Protein AF-A0A7V1LSB7-F1 (afdb_monomer)

Sequence (238 aa):
MSDRFYRIPIERLFKWIINEEENGKIFGLYKENLFTPDKNDPFRMKRYGRLLETPIGVAAGPQTQLAHNIIASWLCGARYIELKTVQTLDEIEVTKPCIDMEDEGYNCEWSQELKVRDSFDEYLNAWILIHVLKHKFGWNTEEPGFIFNMSVGYNLEGILKPNVQWFFEKMNDCKDELDEKLERLIPLYPDIKNLNIPYHISDNITLSTMHGCPPDEIEKIGKYLIEERKLHTAIKLN

Mean predicted aligned error: 4.21 Å

Radius of gyration: 18.04 Å; Cα contacts (8 Å, |Δi|>4): 374; chains: 1; bounding box: 41×42×50 Å

Nearest PDB structures (foldseek):
  3c3n-assembly1_B  TM=6.153E-01  e=6.059E-03  Trypanosoma cruzi
  3tro-assembly1_B  TM=6.242E-01  e=7.342E-03  Leishmania major strain Friedlin
  7myd-assembly1_BBB  TM=6.195E-01  e=9.485E-03  Leishmania major
  2djl-assembly1_A  TM=6.053E-01  e=7.828E-03  Trypanosoma cruzi
  3w87-assembly1_A  TM=6.063E-01  e=2.325E-02  Trypanosoma cruzi strain CL Brener

Structure (mmCIF, N/CA/C/O backbone):
data_AF-A0A7V1LSB7-F1
#
_entry.id   AF-A0A7V1LSB7-F1
#
loop_
_atom_site.group_PDB
_atom_site.id
_atom_site.type_symbol
_atom_site.label_atom_id
_atom_site.label_alt_id
_atom_site.label_comp_id
_atom_site.label_asym_id
_atom_site.label_entity_id
_atom_site.label_seq_id
_atom_site.pdbx_PDB_ins_code
_atom_site.Cartn_x
_atom_site.Cartn_y
_atom_site.Cartn_z
_atom_site.occupancy
_atom_site.B_iso_or_equiv
_atom_site.auth_seq_id
_atom_site.auth_comp_id
_atom_site.auth_asym_id
_atom_site.auth_atom_id
_atom_site.pdbx_PDB_model_num
ATOM 1 N N . MET A 1 1 ? -5.419 26.056 -6.010 1.00 50.66 1 MET A N 1
ATOM 2 C CA . MET A 1 1 ? -4.873 24.775 -5.512 1.00 50.66 1 MET A CA 1
ATOM 3 C C . MET A 1 1 ? -3.476 24.633 -6.083 1.00 50.66 1 MET A C 1
ATOM 5 O O . MET A 1 1 ? -3.288 25.041 -7.221 1.00 50.66 1 MET A O 1
ATOM 9 N N . SER A 1 2 ? -2.504 24.166 -5.297 1.00 62.34 2 SER A N 1
ATOM 10 C CA . SER A 1 2 ? -1.177 23.846 -5.836 1.00 62.34 2 SER A CA 1
ATOM 11 C C . SER A 1 2 ? -1.275 22.591 -6.704 1.00 62.34 2 SER A C 1
ATOM 13 O O . SER A 1 2 ? -2.077 21.703 -6.431 1.00 62.34 2 SER A O 1
ATOM 15 N N . ASP A 1 3 ? -0.457 22.549 -7.744 1.00 70.38 3 ASP A N 1
ATOM 16 C CA . ASP A 1 3 ? -0.215 21.424 -8.640 1.00 70.38 3 ASP A CA 1
ATOM 17 C C . ASP A 1 3 ? 0.630 20.307 -8.006 1.00 70.38 3 ASP A C 1
ATOM 19 O O . ASP A 1 3 ? 0.931 19.333 -8.683 1.00 70.38 3 ASP A O 1
ATOM 23 N N . ARG A 1 4 ? 1.033 20.405 -6.736 1.00 75.00 4 ARG A N 1
ATOM 24 C CA . ARG A 1 4 ? 1.906 19.414 -6.094 1.00 75.00 4 ARG A CA 1
ATOM 25 C C . ARG A 1 4 ? 1.187 18.647 -5.002 1.00 75.00 4 ARG A C 1
ATOM 27 O O . ARG A 1 4 ? 0.418 19.213 -4.225 1.00 75.00 4 ARG A O 1
ATOM 34 N N . PHE A 1 5 ? 1.506 17.360 -4.898 1.00 78.38 5 PHE A N 1
ATOM 35 C CA . PHE A 1 5 ? 1.152 16.591 -3.717 1.00 78.38 5 PHE A CA 1
ATOM 36 C C . PHE A 1 5 ? 2.031 16.978 -2.537 1.00 78.38 5 PHE A C 1
ATOM 38 O O . PHE A 1 5 ? 3.249 17.116 -2.649 1.00 78.38 5 PHE A O 1
ATOM 45 N N . TYR A 1 6 ? 1.388 17.103 -1.382 1.00 85.19 6 TYR A N 1
ATOM 46 C CA . TYR A 1 6 ? 2.055 17.333 -0.115 1.00 85.19 6 TYR A CA 1
ATOM 47 C C . TYR A 1 6 ? 1.761 16.162 0.805 1.00 85.19 6 TYR A C 1
ATOM 49 O O . TYR A 1 6 ? 0.604 15.865 1.105 1.00 85.19 6 TYR A O 1
ATOM 57 N N . ARG A 1 7 ? 2.831 15.511 1.254 1.00 92.62 7 ARG A N 1
ATOM 58 C CA . ARG A 1 7 ? 2.758 14.467 2.272 1.00 92.62 7 ARG A CA 1
ATOM 59 C C . ARG A 1 7 ? 2.300 15.048 3.600 1.00 92.62 7 ARG A C 1
ATOM 61 O O . ARG A 1 7 ? 2.600 16.199 3.932 1.00 92.62 7 ARG A O 1
ATOM 68 N N . ILE A 1 8 ? 1.604 14.227 4.375 1.00 94.00 8 ILE A N 1
ATOM 69 C CA . ILE A 1 8 ? 1.146 14.586 5.714 1.00 94.00 8 ILE A CA 1
ATOM 70 C C . ILE A 1 8 ? 1.997 13.797 6.711 1.00 94.00 8 ILE A C 1
ATOM 72 O O . ILE A 1 8 ? 1.961 12.570 6.676 1.00 94.00 8 ILE A O 1
ATOM 76 N N . PRO A 1 9 ? 2.733 14.459 7.625 1.00 97.00 9 PRO A N 1
ATOM 77 C CA . PRO A 1 9 ? 3.449 13.756 8.684 1.00 97.00 9 PRO A CA 1
ATOM 78 C C . PRO A 1 9 ? 2.512 12.828 9.464 1.00 97.00 9 PRO A C 1
ATOM 80 O O . PRO A 1 9 ? 1.381 13.216 9.776 1.00 97.00 9 PRO A O 1
ATOM 83 N N . ILE A 1 10 ? 2.985 11.628 9.802 1.00 98.50 10 ILE A N 1
ATOM 84 C CA . ILE A 1 10 ? 2.158 10.571 10.398 1.00 98.50 10 ILE A CA 1
ATOM 85 C C . ILE A 1 10 ? 1.430 11.022 11.671 1.00 98.50 10 ILE A C 1
ATOM 87 O O . ILE A 1 10 ? 0.271 10.679 11.869 1.00 98.50 10 ILE A O 1
ATOM 91 N N . GLU A 1 11 ? 2.044 11.871 12.496 1.00 98.50 11 GLU A N 1
ATOM 92 C CA . GLU A 1 11 ? 1.440 12.407 13.720 1.00 98.50 11 GLU A CA 1
ATOM 93 C C . GLU A 1 11 ? 0.269 13.336 13.417 1.00 98.50 11 GLU A C 1
ATOM 95 O O . GLU A 1 11 ? -0.731 13.350 14.137 1.00 98.50 11 GLU A O 1
ATOM 100 N N . ARG A 1 12 ? 0.387 14.136 12.351 1.00 98.25 12 ARG A N 1
ATOM 101 C CA . ARG A 1 12 ? -0.693 15.016 11.902 1.00 98.25 12 ARG A CA 1
ATOM 102 C C . ARG A 1 12 ? -1.827 14.195 11.300 1.00 98.25 12 ARG A C 1
ATOM 104 O O . ARG A 1 12 ? -2.983 14.501 11.576 1.00 98.25 12 ARG A O 1
ATOM 111 N N . LEU A 1 13 ? -1.498 13.161 10.526 1.00 98.38 13 LEU A N 1
ATOM 112 C CA . LEU A 1 13 ? -2.484 12.246 9.960 1.00 98.38 13 LEU A CA 1
ATOM 113 C C . LEU A 1 13 ? -3.234 11.484 11.063 1.00 98.38 13 LEU A C 1
ATOM 115 O O . LEU A 1 13 ? -4.460 11.472 11.062 1.00 98.38 13 LEU A O 1
ATOM 119 N N . PHE A 1 14 ? -2.520 10.948 12.055 1.00 98.50 14 PHE A N 1
ATOM 120 C CA . PHE A 1 14 ? -3.110 10.300 13.226 1.00 98.50 14 PHE A CA 1
ATOM 121 C C . PHE A 1 14 ? -4.043 11.245 13.993 1.00 98.50 14 PHE A C 1
ATOM 123 O O . PHE A 1 14 ? -5.200 10.908 14.229 1.00 98.50 14 PHE A O 1
ATOM 130 N N . LYS A 1 15 ? -3.578 12.457 14.334 1.00 98.19 15 LYS A N 1
ATOM 131 C CA . LYS A 1 15 ? -4.407 13.456 15.033 1.00 98.19 15 LYS A CA 1
ATOM 132 C C . LYS A 1 15 ? -5.663 13.812 14.245 1.00 98.19 15 LYS A C 1
ATOM 134 O O . LYS A 1 15 ? -6.722 13.962 14.839 1.00 98.19 15 LYS A O 1
ATOM 139 N N . TRP A 1 16 ? -5.555 13.939 12.923 1.00 97.88 16 TRP A N 1
ATOM 140 C CA . TRP A 1 16 ? -6.715 14.193 12.074 1.00 97.88 16 TRP A CA 1
ATOM 141 C C . TRP A 1 16 ? -7.734 13.051 12.166 1.00 97.88 16 TRP A C 1
ATOM 143 O O . TRP A 1 16 ? -8.904 13.315 12.431 1.00 97.88 16 TRP A O 1
ATOM 153 N N . ILE A 1 17 ? -7.279 11.801 12.035 1.00 98.00 17 ILE A N 1
ATOM 154 C CA . ILE A 1 17 ? -8.135 10.615 12.144 1.00 98.00 17 ILE A CA 1
ATOM 155 C C . ILE A 1 17 ? -8.854 10.577 13.496 1.00 98.00 17 ILE A C 1
ATOM 157 O O . ILE A 1 17 ? -10.072 10.437 13.527 1.00 98.00 17 ILE A O 1
ATOM 161 N N . ILE A 1 18 ? -8.125 10.717 14.607 1.00 96.38 18 ILE A N 1
ATOM 162 C CA . ILE A 1 18 ? -8.713 10.602 15.950 1.00 96.38 18 ILE A CA 1
ATOM 163 C C . ILE A 1 18 ? -9.698 11.735 16.234 1.00 96.38 18 ILE A C 1
ATOM 165 O O . ILE A 1 18 ? -10.804 11.465 16.693 1.00 96.38 18 ILE A O 1
ATOM 169 N N . ASN A 1 19 ? -9.340 12.978 15.902 1.00 96.50 19 ASN A N 1
ATOM 170 C CA . ASN A 1 19 ? -10.222 14.124 16.123 1.00 96.50 19 ASN A CA 1
ATOM 171 C C . ASN A 1 19 ? -11.532 14.003 15.331 1.00 96.50 19 ASN A C 1
ATOM 173 O O . ASN A 1 19 ? -12.586 14.433 15.796 1.00 96.50 19 ASN A O 1
ATOM 177 N N . GLU A 1 20 ? -11.488 13.461 14.112 1.00 97.12 20 GLU A N 1
ATOM 178 C CA . GLU A 1 20 ? -12.717 13.212 13.361 1.00 97.12 20 GLU A CA 1
ATOM 179 C C . GLU A 1 20 ? -13.502 12.022 13.920 1.00 97.12 20 GLU A C 1
ATOM 181 O O . GLU A 1 20 ? -14.731 12.106 13.997 1.00 97.12 20 GLU A O 1
ATOM 186 N N . GLU A 1 21 ? -12.825 10.951 14.351 1.00 95.38 21 GLU A N 1
ATOM 187 C CA . GLU A 1 21 ? -13.478 9.736 14.856 1.00 95.38 21 GLU A CA 1
ATOM 188 C C . GLU A 1 21 ? -14.303 10.018 16.113 1.00 95.38 21 GLU A C 1
ATOM 190 O O . GLU A 1 21 ? -15.413 9.500 16.236 1.00 95.38 21 GLU A O 1
ATOM 195 N N . GLU A 1 22 ? -13.824 10.914 16.983 1.00 93.25 22 GLU A N 1
ATOM 196 C CA . GLU A 1 22 ? -14.571 11.434 18.141 1.00 93.25 22 GLU A CA 1
ATOM 197 C C . GLU A 1 22 ? -15.906 12.088 17.746 1.00 93.25 22 GLU A C 1
ATOM 199 O O . GLU A 1 22 ? -16.858 12.089 18.524 1.00 93.25 22 GLU A O 1
ATOM 204 N N . ASN A 1 23 ? -15.997 12.600 16.518 1.00 94.75 23 ASN A N 1
ATOM 205 C CA . ASN A 1 23 ? -17.196 13.200 15.937 1.00 94.75 23 ASN A CA 1
ATOM 206 C C . ASN A 1 23 ? -17.962 12.233 15.012 1.00 94.75 23 ASN A C 1
ATOM 208 O O . ASN A 1 23 ? -18.827 12.667 14.250 1.00 94.75 23 ASN A O 1
ATOM 212 N N . GLY A 1 24 ? -17.649 10.934 15.050 1.00 95.56 24 GLY A N 1
ATOM 213 C CA . GLY A 1 24 ? -18.358 9.898 14.297 1.00 95.56 24 GLY A CA 1
ATOM 214 C C . GLY A 1 24 ? -18.018 9.831 12.807 1.00 95.56 24 GLY A C 1
ATOM 215 O O . GLY A 1 24 ? -18.813 9.299 12.034 1.00 95.56 24 GLY A O 1
ATOM 216 N N . LYS A 1 25 ? -16.864 10.356 12.377 1.00 97.06 25 LYS A N 1
ATOM 217 C CA . LYS A 1 25 ? -16.424 10.288 10.973 1.00 97.06 25 LYS A CA 1
ATOM 218 C C . LYS A 1 25 ? -14.910 10.127 10.844 1.00 97.06 25 LYS A C 1
ATOM 220 O O . LYS A 1 25 ? -14.194 10.388 11.791 1.00 97.06 25 LYS A O 1
ATOM 225 N N . ILE A 1 26 ? -14.393 9.719 9.691 1.00 97.62 26 ILE A N 1
ATOM 226 C CA . ILE A 1 26 ? -12.950 9.752 9.389 1.00 97.62 26 ILE A CA 1
ATOM 227 C C . ILE A 1 26 ? -12.771 10.157 7.930 1.00 97.62 26 ILE A C 1
ATOM 229 O O . ILE A 1 26 ? -13.339 9.529 7.043 1.00 97.62 26 ILE A O 1
ATOM 233 N N . PHE A 1 27 ? -11.995 11.209 7.670 1.00 96.75 27 PHE A N 1
ATOM 234 C CA . PHE A 1 27 ? -11.847 11.823 6.344 1.00 96.75 27 PHE A CA 1
ATOM 235 C C . PHE A 1 27 ? -13.194 12.204 5.708 1.00 96.75 27 PHE A C 1
ATOM 237 O O . PHE A 1 27 ? -13.382 12.104 4.499 1.00 96.75 27 PHE A O 1
ATOM 244 N N . GLY A 1 28 ? -14.160 12.609 6.537 1.00 95.19 28 GLY A N 1
ATOM 245 C CA . GLY A 1 28 ? -15.535 12.878 6.104 1.00 95.19 28 GLY A CA 1
ATOM 246 C C . GLY A 1 28 ? -16.414 11.640 5.864 1.00 95.19 28 GLY A C 1
ATOM 247 O O . GLY A 1 28 ? -17.598 11.807 5.583 1.00 95.19 28 GLY A O 1
ATOM 248 N N . LEU A 1 29 ? -15.889 10.420 6.012 1.00 96.88 29 LEU A N 1
ATOM 249 C CA . LEU A 1 29 ? -16.670 9.182 5.952 1.00 96.88 29 LEU A CA 1
ATOM 250 C C . LEU A 1 29 ? -17.362 8.943 7.293 1.00 96.88 29 LEU A C 1
ATOM 252 O O . LEU A 1 29 ? -16.692 8.767 8.308 1.00 96.88 29 LEU A O 1
ATOM 256 N N . TYR A 1 30 ? -18.691 8.933 7.303 1.00 97.00 30 TYR A N 1
ATOM 257 C CA . TYR A 1 30 ? -19.476 8.664 8.508 1.00 97.00 30 TYR A CA 1
ATOM 258 C C . TYR A 1 30 ? -19.309 7.221 8.994 1.00 97.00 30 TYR A C 1
ATOM 260 O O . TYR A 1 30 ? -19.246 6.296 8.182 1.00 97.00 30 TYR A O 1
ATOM 268 N N . LYS A 1 31 ? -19.260 7.029 10.317 1.00 94.62 31 LYS A N 1
ATOM 269 C CA . LYS A 1 31 ? -18.974 5.740 10.969 1.00 94.62 31 LYS A CA 1
ATOM 270 C C . LYS A 1 31 ? -19.942 4.630 10.549 1.00 94.62 31 LYS A C 1
ATOM 272 O O . LYS A 1 31 ? -19.521 3.494 10.366 1.00 94.62 31 LYS A O 1
ATOM 277 N N . GLU A 1 32 ? -21.210 4.967 10.345 1.00 94.56 32 GLU A N 1
ATOM 278 C CA . GLU A 1 32 ? -22.270 4.073 9.867 1.00 94.56 32 GLU A CA 1
ATOM 279 C C . GLU A 1 32 ? -22.058 3.546 8.439 1.00 94.56 32 GLU A C 1
ATOM 281 O O . GLU A 1 32 ? -22.631 2.520 8.084 1.00 94.56 32 GLU A O 1
ATOM 286 N N . ASN A 1 33 ? -21.224 4.214 7.636 1.00 95.06 33 ASN A N 1
ATOM 287 C CA . ASN A 1 33 ? -20.893 3.808 6.268 1.00 95.06 33 ASN A CA 1
ATOM 288 C C . ASN A 1 33 ? -19.563 3.045 6.184 1.00 95.06 33 ASN A C 1
ATOM 290 O O . ASN A 1 33 ? -19.159 2.636 5.095 1.00 95.06 33 ASN A O 1
ATOM 294 N N . LEU A 1 34 ? -18.857 2.881 7.306 1.00 96.12 34 LEU A N 1
ATOM 295 C CA . LEU A 1 34 ? -17.595 2.154 7.334 1.00 96.12 34 LEU A CA 1
ATOM 296 C C . LEU A 1 34 ? -17.852 0.651 7.282 1.00 96.12 34 LEU A C 1
ATOM 298 O O . LEU A 1 34 ? -18.741 0.120 7.950 1.00 96.12 34 LEU A O 1
ATOM 302 N N . PHE A 1 35 ? -17.019 -0.052 6.526 1.00 96.38 35 PHE A N 1
ATOM 303 C CA . PHE A 1 35 ? -17.061 -1.502 6.487 1.00 96.38 35 PHE A CA 1
ATOM 304 C C . PHE A 1 35 ? -16.526 -2.079 7.802 1.00 96.38 35 PHE A C 1
ATOM 306 O O . PHE A 1 35 ? -15.384 -1.816 8.183 1.00 96.38 35 PHE A O 1
ATOM 313 N N . THR A 1 36 ? -17.335 -2.906 8.465 1.00 95.44 36 THR A N 1
ATOM 314 C CA . THR A 1 36 ? -16.943 -3.655 9.666 1.00 95.44 36 THR A CA 1
ATOM 315 C C . THR A 1 36 ? -16.787 -5.133 9.301 1.00 95.44 36 THR A C 1
ATOM 317 O O . THR A 1 36 ? -17.780 -5.741 8.906 1.00 95.44 36 THR A O 1
ATOM 320 N N . PRO A 1 37 ? -15.583 -5.722 9.414 1.00 94.06 37 PRO A N 1
ATOM 321 C CA . PRO A 1 37 ? -15.366 -7.125 9.067 1.00 94.06 37 PRO A CA 1
ATOM 322 C C . PRO A 1 37 ? -16.003 -8.077 10.091 1.00 94.06 37 PRO A C 1
ATOM 324 O O . PRO A 1 37 ? -15.832 -7.890 11.297 1.00 94.06 37 PRO A O 1
ATOM 327 N N . ASP A 1 38 ? -16.646 -9.152 9.623 1.00 93.31 38 ASP A N 1
ATOM 328 C CA . ASP A 1 38 ? -17.098 -10.273 10.456 1.00 93.31 38 ASP A CA 1
ATOM 329 C C . ASP A 1 38 ? -16.327 -11.553 10.100 1.00 93.31 38 ASP A C 1
ATOM 331 O O . ASP A 1 38 ? -16.099 -11.894 8.940 1.00 93.31 38 ASP A O 1
ATOM 335 N N . LYS A 1 39 ? -15.933 -12.333 11.110 1.00 92.56 39 LYS A N 1
ATOM 336 C CA . LYS A 1 39 ? -15.262 -13.627 10.902 1.00 92.56 39 LYS A CA 1
ATOM 337 C C . LYS A 1 39 ? -16.138 -14.658 10.173 1.00 92.56 39 LYS A C 1
ATOM 339 O O . LYS A 1 39 ? -15.604 -15.626 9.636 1.00 92.56 39 LYS A O 1
ATOM 344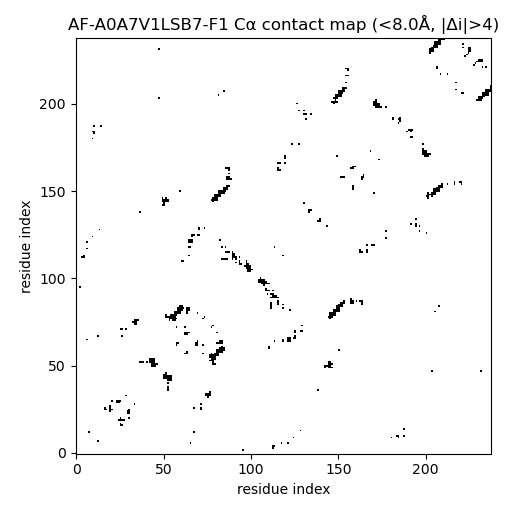 N N . ASN A 1 40 ? -17.451 -14.475 10.161 1.00 94.19 40 ASN A N 1
ATOM 345 C CA . ASN A 1 40 ? -18.410 -15.348 9.496 1.00 94.19 40 ASN A CA 1
ATOM 346 C C . ASN A 1 40 ? -18.827 -14.827 8.114 1.00 94.19 40 ASN A C 1
ATOM 348 O O . ASN A 1 40 ? -19.676 -15.454 7.481 1.00 94.19 40 ASN A O 1
ATOM 352 N N . ASP A 1 41 ? -18.248 -13.716 7.638 1.00 95.38 41 ASP A N 1
ATOM 353 C CA . ASP A 1 41 ? -18.545 -13.193 6.307 1.00 95.38 41 ASP A CA 1
ATOM 354 C C . ASP A 1 41 ? -18.275 -14.267 5.232 1.00 95.38 41 ASP A C 1
ATOM 356 O O . ASP A 1 41 ? -17.156 -14.789 5.139 1.00 95.38 41 ASP A O 1
ATOM 360 N N . PRO A 1 42 ? -19.269 -14.611 4.388 1.00 96.75 42 PRO A N 1
ATOM 361 C CA . PRO A 1 42 ? -19.161 -15.733 3.451 1.00 96.75 42 PRO A CA 1
ATOM 362 C C . PRO A 1 42 ? -18.243 -15.436 2.259 1.00 96.75 42 PRO A C 1
ATOM 364 O O . PRO A 1 42 ? -17.872 -16.345 1.523 1.00 96.75 42 PRO A O 1
ATOM 367 N N . PHE A 1 43 ? -17.897 -14.164 2.048 1.00 96.12 43 PHE A N 1
ATOM 368 C CA . PHE A 1 43 ? -17.075 -13.689 0.934 1.00 96.12 43 PHE A CA 1
ATOM 369 C C . PHE A 1 43 ? -15.585 -13.555 1.282 1.00 96.12 43 PHE A C 1
ATOM 371 O O . PHE A 1 43 ? -14.794 -13.166 0.421 1.00 96.12 43 PHE A O 1
ATOM 378 N N . ARG A 1 44 ? -15.183 -13.852 2.526 1.00 96.62 44 ARG A N 1
ATOM 379 C CA . ARG A 1 44 ? -13.766 -13.880 2.921 1.00 96.62 44 ARG A CA 1
ATOM 380 C C . ARG A 1 44 ? -13.010 -14.865 2.036 1.00 96.62 44 ARG A C 1
ATOM 382 O O . ARG A 1 44 ? -13.521 -15.931 1.697 1.00 96.62 44 ARG A O 1
ATOM 389 N N . MET A 1 45 ? -11.767 -14.545 1.694 1.00 96.69 45 MET A N 1
ATOM 390 C CA . MET A 1 45 ? -10.958 -15.404 0.828 1.00 96.69 45 MET A CA 1
ATOM 391 C C . MET A 1 45 ? -9.494 -15.429 1.251 1.00 96.69 45 MET A C 1
ATOM 393 O O . MET A 1 45 ? -9.053 -14.610 2.053 1.00 96.69 45 MET A O 1
ATOM 397 N N . LYS A 1 46 ? -8.725 -16.368 0.696 1.00 95.94 46 LYS A N 1
ATOM 398 C CA . LYS A 1 46 ? -7.265 -16.370 0.816 1.00 95.94 46 LYS A CA 1
ATOM 399 C C . LYS A 1 46 ? -6.622 -16.044 -0.522 1.00 95.94 46 LYS A C 1
ATOM 401 O O . LYS A 1 46 ? -7.026 -16.578 -1.554 1.00 95.94 46 LYS A O 1
ATOM 406 N N . ARG A 1 47 ? -5.593 -15.202 -0.495 1.00 95.44 47 ARG A N 1
ATOM 407 C CA . ARG A 1 47 ? -4.742 -14.888 -1.646 1.00 95.44 47 ARG A CA 1
ATOM 408 C C . ARG A 1 47 ? -3.296 -14.789 -1.179 1.00 95.44 47 ARG A C 1
ATOM 410 O O . ARG A 1 47 ? -3.034 -14.203 -0.139 1.00 95.44 47 ARG A O 1
ATOM 417 N N . TYR A 1 48 ? -2.374 -15.407 -1.920 1.00 94.81 48 TYR A N 1
ATOM 418 C CA . TYR A 1 48 ? -0.949 -15.472 -1.546 1.00 94.81 48 TYR A CA 1
ATOM 419 C C . TYR A 1 48 ? -0.725 -16.027 -0.125 1.00 94.81 48 TYR A C 1
ATOM 421 O O . TYR A 1 48 ? 0.105 -15.545 0.632 1.00 94.81 48 TYR A O 1
ATOM 429 N N . GLY A 1 49 ? -1.545 -17.003 0.283 1.00 93.56 49 GLY A N 1
ATOM 430 C CA . GLY A 1 49 ? -1.501 -17.581 1.630 1.00 93.56 49 GLY A CA 1
ATOM 431 C C . GLY A 1 49 ? -2.081 -16.705 2.748 1.00 93.56 49 GLY A C 1
ATOM 432 O O . GLY A 1 49 ? -2.233 -17.210 3.857 1.00 93.56 49 GLY A O 1
ATOM 433 N N . ARG A 1 50 ? -2.472 -15.455 2.464 1.00 93.75 50 ARG A N 1
ATOM 434 C CA . ARG A 1 50 ? -3.012 -14.498 3.440 1.00 93.75 50 ARG A CA 1
ATOM 435 C C . ARG A 1 50 ? -4.525 -14.359 3.333 1.00 93.75 50 ARG A C 1
ATOM 437 O O . ARG A 1 50 ? -5.094 -14.408 2.240 1.00 93.75 50 ARG A O 1
ATOM 444 N N . LEU A 1 51 ? -5.178 -14.167 4.470 1.00 95.75 51 LEU A N 1
ATOM 445 C CA . LEU A 1 51 ? -6.592 -13.841 4.574 1.00 95.75 51 LEU A CA 1
ATOM 446 C C . LEU A 1 51 ? -6.885 -12.431 4.035 1.00 95.75 51 LEU A C 1
ATOM 448 O O . LEU A 1 51 ? -6.247 -11.452 4.418 1.00 95.75 51 LEU A O 1
ATOM 452 N N . LEU A 1 52 ? -7.945 -12.335 3.238 1.00 97.12 52 LEU A N 1
ATOM 453 C CA . LEU A 1 52 ? -8.641 -11.104 2.899 1.00 97.12 52 LEU A CA 1
ATOM 454 C C . LEU A 1 52 ? -10.040 -11.135 3.524 1.00 97.12 52 LEU A C 1
ATOM 456 O O . LEU A 1 52 ? -10.813 -12.067 3.290 1.00 97.12 52 LEU A O 1
ATOM 460 N N . GLU A 1 53 ? -10.371 -10.113 4.314 1.00 97.25 53 GLU A N 1
ATOM 461 C CA . GLU A 1 53 ? -11.703 -9.965 4.921 1.00 97.25 53 GLU A CA 1
ATOM 462 C C . GLU A 1 53 ? -12.792 -9.715 3.865 1.00 97.25 53 GLU A C 1
ATOM 464 O O . GLU A 1 53 ? -13.937 -10.085 4.081 1.00 97.25 53 GLU A O 1
ATOM 469 N N . THR A 1 54 ? -12.436 -9.162 2.702 1.00 96.81 54 THR A N 1
ATOM 470 C CA . THR A 1 54 ? -13.318 -8.967 1.542 1.00 96.81 54 THR A CA 1
ATOM 471 C C . THR A 1 54 ? -12.575 -9.353 0.257 1.00 96.81 54 THR A C 1
ATOM 473 O O . THR A 1 54 ? -11.346 -9.260 0.213 1.00 96.81 54 THR A O 1
ATOM 476 N N . PRO A 1 55 ? -13.271 -9.742 -0.824 1.00 95.94 55 PRO A N 1
ATOM 477 C CA . PRO A 1 55 ? -12.636 -10.007 -2.115 1.00 95.94 55 PRO A CA 1
ATOM 478 C C . PRO A 1 55 ? -12.402 -8.721 -2.930 1.00 95.94 55 PRO A C 1
ATOM 480 O O . PRO A 1 55 ? -12.037 -8.792 -4.103 1.00 95.94 55 PRO A O 1
ATOM 483 N N . ILE A 1 56 ? -12.661 -7.548 -2.343 1.00 96.44 56 ILE A N 1
ATOM 484 C CA . ILE A 1 56 ? -12.678 -6.257 -3.033 1.00 96.44 56 ILE A CA 1
ATOM 485 C C . ILE A 1 56 ? -11.362 -5.524 -2.786 1.00 96.44 56 ILE A C 1
ATOM 487 O O . ILE A 1 56 ? -10.732 -5.626 -1.729 1.00 96.44 56 ILE A O 1
ATOM 491 N N . GLY A 1 57 ? -10.942 -4.761 -3.787 1.00 97.19 57 GLY A N 1
ATOM 492 C CA . GLY A 1 57 ? -9.694 -4.031 -3.766 1.00 97.19 57 GLY A CA 1
ATOM 493 C C . GLY A 1 57 ? -9.740 -2.736 -4.551 1.00 97.19 57 GLY A C 1
ATOM 494 O O . GLY A 1 57 ? -10.691 -2.466 -5.281 1.00 97.19 57 GLY A O 1
ATOM 495 N N . VAL A 1 58 ? -8.674 -1.958 -4.405 1.00 97.75 58 VAL A N 1
ATOM 496 C CA . VAL A 1 58 ? -8.407 -0.769 -5.216 1.00 97.75 58 VAL A CA 1
ATOM 497 C C . VAL A 1 58 ? -7.174 -1.032 -6.072 1.00 97.75 58 VAL A C 1
ATOM 499 O O . VAL A 1 58 ? -6.165 -1.531 -5.574 1.00 97.75 58 VAL A O 1
ATOM 502 N N . ALA A 1 59 ? -7.279 -0.730 -7.365 1.00 95.00 59 ALA A N 1
ATOM 503 C CA . ALA A 1 59 ? -6.174 -0.849 -8.312 1.00 95.00 59 ALA A CA 1
ATOM 504 C C . ALA A 1 59 ? -5.134 0.264 -8.099 1.00 95.00 59 ALA A C 1
ATOM 506 O O . ALA A 1 59 ? -5.454 1.303 -7.509 1.00 95.00 59 ALA A O 1
ATOM 507 N N . ALA A 1 60 ? -3.926 0.083 -8.642 1.00 93.56 60 ALA A N 1
ATOM 508 C CA . ALA A 1 60 ? -2.908 1.131 -8.668 1.00 93.56 60 ALA A CA 1
ATOM 509 C C . ALA A 1 60 ? -3.436 2.386 -9.381 1.00 93.56 60 ALA A C 1
ATOM 511 O O . ALA A 1 60 ? -3.776 2.353 -10.564 1.00 93.56 60 ALA A O 1
ATOM 512 N N . GLY A 1 61 ? -3.483 3.512 -8.669 1.00 90.19 61 GLY A N 1
ATOM 513 C CA . GLY A 1 61 ? -4.026 4.767 -9.185 1.00 90.19 61 GLY A CA 1
ATOM 514 C C . GLY A 1 61 ? -3.872 5.922 -8.193 1.00 90.19 61 GLY A C 1
ATOM 515 O O . GLY A 1 61 ? -3.248 5.747 -7.145 1.00 90.19 61 GLY A O 1
ATOM 516 N N . PRO A 1 62 ? -4.414 7.115 -8.494 1.00 87.81 62 PRO A N 1
ATOM 517 C CA . PRO A 1 62 ? -4.350 8.270 -7.589 1.00 87.81 62 PRO A CA 1
ATOM 518 C C . PRO A 1 62 ? -4.849 7.967 -6.162 1.00 87.81 62 PRO A C 1
ATOM 520 O O . PRO A 1 62 ? -4.298 8.457 -5.174 1.00 87.81 62 PRO A O 1
ATOM 523 N N . GLN A 1 63 ? -5.849 7.093 -6.038 1.00 91.94 63 GLN A N 1
ATOM 524 C CA . GLN A 1 63 ? -6.423 6.642 -4.770 1.00 91.94 63 GLN A CA 1
ATOM 525 C C . GLN A 1 63 ? -5.485 5.768 -3.916 1.00 91.94 63 GLN A C 1
ATOM 527 O O . GLN A 1 63 ? -5.718 5.630 -2.719 1.00 91.94 63 GLN A O 1
ATOM 532 N N . THR A 1 64 ? -4.413 5.205 -4.483 1.00 95.69 64 THR A N 1
ATOM 533 C CA . THR A 1 64 ? -3.434 4.381 -3.748 1.00 95.69 64 THR A CA 1
ATOM 534 C C . THR A 1 64 ? -2.053 5.021 -3.653 1.00 95.69 64 THR A C 1
ATOM 536 O O . THR A 1 64 ? -1.053 4.333 -3.450 1.00 95.69 64 THR A O 1
ATOM 539 N N . GLN A 1 65 ? -1.985 6.349 -3.795 1.00 93.38 65 GLN A N 1
ATOM 540 C CA . GLN A 1 65 ? -0.732 7.100 -3.718 1.00 93.38 65 GLN A CA 1
ATOM 541 C C . GLN A 1 65 ? -0.479 7.739 -2.345 1.00 93.38 65 GLN A C 1
ATOM 543 O O . GLN A 1 65 ? 0.656 7.737 -1.881 1.00 93.38 65 GLN A O 1
ATOM 548 N N . LEU A 1 66 ? -1.518 8.280 -1.700 1.00 96.19 66 LEU A N 1
ATOM 549 C CA . LEU A 1 66 ? -1.416 8.952 -0.399 1.00 96.19 66 LEU A CA 1
ATOM 550 C C . LEU A 1 66 ? -2.028 8.102 0.711 1.00 96.19 66 LEU A C 1
ATOM 552 O O . LEU A 1 66 ? -3.050 7.440 0.514 1.00 96.19 66 LEU A O 1
ATOM 556 N N . ALA A 1 67 ? -1.449 8.188 1.904 1.00 98.12 67 ALA A N 1
ATOM 557 C CA . ALA A 1 67 ? -1.800 7.359 3.045 1.00 98.12 67 ALA A CA 1
ATOM 558 C C . ALA A 1 67 ? -3.278 7.491 3.434 1.00 98.12 67 ALA A C 1
ATOM 560 O O . ALA A 1 67 ? -3.952 6.491 3.656 1.00 98.12 67 ALA A O 1
ATOM 561 N N . HIS A 1 68 ? -3.811 8.716 3.462 1.00 97.50 68 HIS A N 1
ATOM 562 C CA . HIS A 1 68 ? -5.216 8.963 3.799 1.00 97.50 68 HIS A CA 1
ATOM 563 C C . HIS A 1 68 ? -6.186 8.340 2.786 1.00 97.50 68 HIS A C 1
ATOM 565 O O . HIS A 1 68 ? -7.217 7.818 3.196 1.00 97.50 68 HIS A O 1
ATOM 571 N N . ASN A 1 69 ? -5.843 8.312 1.492 1.00 97.44 69 ASN A N 1
ATOM 572 C CA . ASN A 1 69 ? -6.675 7.674 0.466 1.00 97.44 69 ASN A CA 1
ATOM 573 C C . ASN A 1 69 ? -6.635 6.142 0.576 1.00 97.44 69 ASN A C 1
ATOM 575 O O . ASN A 1 69 ? -7.667 5.483 0.435 1.00 97.44 69 ASN A O 1
ATOM 579 N N . ILE A 1 70 ? -5.468 5.573 0.899 1.00 98.69 70 ILE A N 1
ATOM 580 C CA . ILE A 1 70 ? -5.313 4.135 1.167 1.00 98.69 70 ILE A CA 1
ATOM 581 C C . ILE A 1 70 ? -6.138 3.735 2.399 1.00 98.69 70 ILE A C 1
ATOM 583 O O . ILE A 1 70 ? -6.908 2.776 2.344 1.00 98.69 70 ILE A O 1
ATOM 587 N N . ILE A 1 71 ? -6.027 4.496 3.493 1.00 98.69 71 ILE A N 1
ATOM 588 C CA . ILE A 1 71 ? -6.794 4.266 4.725 1.00 98.69 71 ILE A CA 1
ATOM 589 C C . ILE A 1 71 ? -8.296 4.420 4.454 1.00 98.69 71 ILE A C 1
ATOM 591 O O . ILE A 1 71 ? -9.066 3.563 4.873 1.00 98.69 71 ILE A O 1
ATOM 595 N N . ALA A 1 72 ? -8.724 5.454 3.722 1.00 98.38 72 ALA A N 1
ATOM 596 C CA . ALA A 1 72 ? -10.124 5.641 3.336 1.00 98.38 72 ALA A CA 1
ATOM 597 C C . ALA A 1 72 ? -10.655 4.458 2.509 1.00 98.38 72 ALA A C 1
ATOM 599 O O . ALA A 1 72 ? -11.736 3.945 2.784 1.00 98.38 72 ALA A O 1
ATOM 600 N N . SER A 1 73 ? -9.867 3.963 1.550 1.00 98.38 73 SER A N 1
ATOM 601 C CA . SER A 1 73 ? -10.222 2.781 0.756 1.00 98.38 73 SER A CA 1
ATOM 602 C C . SER A 1 73 ? -10.403 1.544 1.642 1.00 98.38 73 SER A C 1
ATOM 604 O O . SER A 1 73 ? -11.372 0.799 1.486 1.00 98.38 73 SER A O 1
ATOM 606 N N . TRP A 1 74 ? -9.504 1.340 2.610 1.00 98.50 74 TRP A N 1
ATOM 607 C CA . TRP A 1 74 ? -9.604 0.255 3.586 1.00 98.50 74 TRP A CA 1
ATOM 608 C C . TRP A 1 74 ? -10.832 0.396 4.501 1.00 98.50 74 TRP A C 1
ATOM 610 O O . TRP A 1 74 ? -11.556 -0.579 4.717 1.00 98.50 74 TRP A O 1
ATOM 620 N N . LEU A 1 75 ? -11.114 1.605 4.989 1.00 98.12 75 LEU A N 1
ATOM 621 C CA . LEU A 1 75 ? -12.301 1.920 5.791 1.00 98.12 75 LEU A CA 1
ATOM 622 C C . LEU A 1 75 ? -13.608 1.635 5.029 1.00 98.12 75 LEU A C 1
ATOM 624 O O . LEU A 1 75 ? -14.585 1.199 5.631 1.00 98.12 75 LEU A O 1
ATOM 628 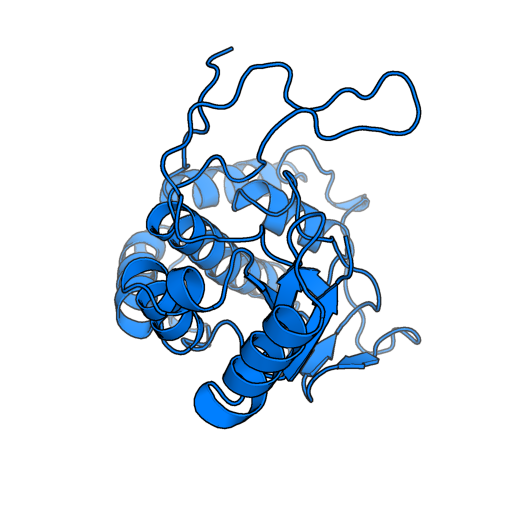N N . CYS A 1 76 ? -13.605 1.797 3.703 1.00 97.62 76 CYS A N 1
ATOM 629 C CA . CYS A 1 76 ? -14.720 1.461 2.811 1.00 97.62 76 CYS A CA 1
ATOM 630 C C . CYS A 1 76 ? -14.737 -0.011 2.347 1.00 97.62 76 CYS A C 1
ATOM 632 O O . CYS A 1 76 ? -15.501 -0.368 1.454 1.00 97.62 76 CYS A O 1
ATOM 634 N N . GLY A 1 77 ? -13.906 -0.879 2.934 1.00 97.00 77 GLY A N 1
ATOM 635 C CA . GLY A 1 77 ? -13.956 -2.327 2.712 1.00 97.00 77 GLY A CA 1
ATOM 636 C C . GLY A 1 77 ? -12.953 -2.884 1.706 1.00 97.00 77 GLY A C 1
ATOM 637 O O . GLY A 1 77 ? -12.965 -4.091 1.470 1.00 97.00 77 GLY A O 1
ATOM 638 N N . ALA A 1 78 ? -12.045 -2.078 1.146 1.00 98.19 78 ALA A N 1
ATOM 639 C CA . ALA A 1 78 ? -10.956 -2.613 0.329 1.00 98.19 78 ALA A CA 1
ATOM 640 C C . ALA A 1 78 ? -9.995 -3.449 1.191 1.00 98.19 78 ALA A C 1
ATOM 642 O O . ALA A 1 78 ? -9.590 -3.033 2.283 1.00 98.19 78 ALA A O 1
ATOM 643 N N . ARG A 1 79 ? -9.625 -4.638 0.705 1.00 97.81 79 ARG A N 1
ATOM 644 C CA . ARG A 1 79 ? -8.668 -5.540 1.365 1.00 97.81 79 ARG A CA 1
ATOM 645 C C . ARG A 1 79 ? -7.534 -5.985 0.460 1.00 97.81 79 ARG A C 1
ATOM 647 O O . ARG A 1 79 ? -6.467 -6.287 0.976 1.00 97.81 79 ARG A O 1
ATOM 654 N N . TYR A 1 80 ? -7.707 -5.956 -0.857 1.00 98.19 80 TYR A N 1
ATOM 655 C CA . TYR A 1 80 ? -6.593 -6.043 -1.801 1.00 98.19 80 TYR A CA 1
ATOM 656 C C . TYR A 1 80 ? -6.224 -4.639 -2.290 1.00 98.19 80 TYR A C 1
ATOM 658 O O . TYR A 1 80 ? -6.929 -4.061 -3.112 1.00 98.19 80 TYR A O 1
ATOM 666 N N . ILE A 1 81 ? -5.154 -4.051 -1.765 1.00 98.69 81 ILE A N 1
ATOM 667 C CA . ILE A 1 81 ? -4.772 -2.676 -2.101 1.00 98.69 81 ILE A CA 1
ATOM 668 C C . ILE A 1 81 ? -3.524 -2.728 -2.974 1.00 98.69 81 ILE A C 1
ATOM 670 O O . ILE A 1 81 ? -2.420 -2.939 -2.474 1.00 98.69 81 ILE A O 1
ATOM 674 N N . GLU A 1 82 ? -3.706 -2.560 -4.283 1.00 98.38 82 GLU A N 1
ATOM 675 C CA . GLU A 1 82 ? -2.592 -2.388 -5.210 1.00 98.38 82 GLU A CA 1
ATOM 676 C C . GLU A 1 82 ? -2.059 -0.961 -5.074 1.00 98.38 82 GLU A C 1
ATOM 678 O O . GLU A 1 82 ? -2.707 0.022 -5.449 1.00 98.38 82 GLU A O 1
ATOM 683 N N . LEU A 1 83 ? -0.875 -0.851 -4.481 1.00 98.06 83 LEU A N 1
ATOM 684 C CA . LEU A 1 83 ? -0.204 0.418 -4.252 1.00 98.06 83 LEU A CA 1
ATOM 685 C C . LEU A 1 83 ? 0.119 1.082 -5.586 1.00 98.06 83 LEU A C 1
ATOM 687 O O . LEU A 1 83 ? 0.318 0.409 -6.595 1.00 98.06 83 LEU A O 1
ATOM 691 N N . LYS A 1 84 ? 0.161 2.413 -5.600 1.00 95.31 84 LYS A N 1
ATOM 692 C CA . LYS A 1 84 ? 0.482 3.154 -6.815 1.00 95.31 84 LYS A CA 1
ATOM 693 C C . LYS A 1 84 ? 1.809 2.668 -7.419 1.00 95.31 84 LYS A C 1
ATOM 695 O O . LYS A 1 84 ? 2.795 2.485 -6.714 1.00 95.31 84 LYS A O 1
ATOM 700 N N . THR A 1 85 ? 1.814 2.458 -8.733 1.00 94.44 85 THR A N 1
ATOM 701 C CA . THR A 1 85 ? 2.984 1.966 -9.462 1.00 94.44 85 THR A CA 1
ATOM 702 C C . THR A 1 85 ? 4.187 2.880 -9.264 1.00 94.44 85 THR A C 1
ATOM 704 O O . THR A 1 85 ? 4.118 4.067 -9.587 1.00 94.44 85 THR A O 1
ATOM 707 N N . VAL A 1 86 ? 5.288 2.308 -8.774 1.00 94.81 86 VAL A N 1
ATOM 708 C CA . VAL A 1 86 ? 6.593 2.970 -8.731 1.00 94.81 86 VAL A CA 1
ATOM 709 C C . VAL A 1 86 ? 7.410 2.619 -9.974 1.00 94.81 86 VAL A C 1
ATOM 711 O O . VAL A 1 86 ? 7.347 1.505 -10.497 1.00 94.81 86 VAL A O 1
ATOM 714 N N . GLN A 1 87 ? 8.202 3.569 -10.447 1.00 92.19 87 GLN A N 1
ATOM 715 C CA . GLN A 1 87 ? 9.151 3.406 -11.543 1.00 92.19 87 GLN A CA 1
ATOM 716 C C . GLN A 1 87 ? 10.452 4.140 -11.221 1.00 92.19 87 GLN A C 1
ATOM 718 O O . GLN A 1 87 ? 10.525 4.951 -10.298 1.00 92.19 87 GLN A O 1
ATOM 723 N N . THR A 1 88 ? 11.504 3.848 -11.987 1.00 91.00 88 THR A N 1
ATOM 724 C CA . THR A 1 88 ? 12.812 4.471 -11.751 1.00 91.00 88 THR A CA 1
ATOM 725 C C . THR A 1 88 ? 12.832 5.967 -12.061 1.00 91.00 88 THR A C 1
ATOM 727 O O . THR A 1 88 ? 13.587 6.701 -11.429 1.00 91.00 88 THR A O 1
ATOM 730 N N . LEU A 1 89 ? 12.021 6.409 -13.027 1.00 85.88 89 LEU A N 1
ATOM 731 C CA . LEU A 1 89 ? 11.871 7.812 -13.386 1.00 85.88 89 LEU A CA 1
ATOM 732 C C . LEU A 1 89 ? 10.806 8.436 -12.477 1.00 85.88 89 LEU A C 1
ATOM 734 O O . LEU A 1 89 ? 9.620 8.429 -12.807 1.00 85.88 89 LEU A O 1
ATOM 738 N N . ASP A 1 90 ? 11.242 8.913 -11.314 1.00 80.50 90 ASP A N 1
ATOM 739 C CA . ASP A 1 90 ? 10.382 9.403 -10.230 1.00 80.50 90 ASP A CA 1
ATOM 740 C C . ASP A 1 90 ? 10.451 10.927 -10.022 1.00 80.50 90 ASP A C 1
ATOM 742 O O . ASP A 1 90 ? 9.873 11.465 -9.077 1.00 80.50 90 ASP A O 1
ATOM 746 N N . GLU A 1 91 ? 11.116 11.624 -10.945 1.00 81.38 91 GLU A N 1
ATOM 747 C CA . GLU A 1 91 ? 11.101 13.077 -11.100 1.00 81.38 91 GLU A CA 1
ATOM 748 C C . GLU A 1 91 ? 10.634 13.403 -12.521 1.00 81.38 91 GLU A C 1
ATOM 750 O O . GLU A 1 91 ? 11.419 13.418 -13.468 1.00 81.38 91 GLU A O 1
ATOM 755 N N . ILE A 1 92 ? 9.327 13.607 -12.670 1.00 73.62 92 ILE A N 1
ATOM 756 C CA . ILE A 1 92 ? 8.689 13.922 -13.948 1.00 73.62 92 ILE A CA 1
ATOM 757 C C . ILE A 1 92 ? 7.861 15.198 -13.826 1.00 73.62 92 ILE A C 1
ATOM 759 O O . ILE A 1 92 ? 7.130 15.389 -12.853 1.00 73.62 92 ILE A O 1
ATOM 763 N N . GLU A 1 93 ? 7.969 16.073 -14.823 1.00 72.38 93 GLU A N 1
ATOM 764 C CA . GLU A 1 93 ? 7.013 17.164 -14.995 1.00 72.38 93 GLU A CA 1
ATOM 765 C C . GLU A 1 93 ? 5.799 16.615 -15.740 1.00 72.38 93 GLU A C 1
ATOM 767 O O . GLU A 1 93 ? 5.896 16.186 -16.887 1.00 72.38 93 GLU A O 1
ATOM 772 N N . VAL A 1 94 ? 4.661 16.584 -15.050 1.00 73.69 94 VAL A N 1
ATOM 773 C CA . VAL A 1 94 ? 3.393 16.090 -15.589 1.00 73.69 94 VAL A CA 1
ATOM 774 C C . VAL A 1 94 ? 2.544 17.289 -15.994 1.00 73.69 94 VAL A C 1
ATOM 776 O O . VAL A 1 94 ? 2.194 18.114 -15.144 1.00 73.69 94 VAL A O 1
ATOM 779 N N . THR A 1 95 ? 2.184 17.380 -17.273 1.00 77.75 95 THR A N 1
ATOM 780 C CA . THR A 1 95 ? 1.241 18.391 -17.765 1.00 77.75 95 THR A CA 1
ATOM 781 C C . THR A 1 95 ? -0.130 18.202 -17.110 1.00 77.75 95 THR A C 1
ATOM 783 O O . THR A 1 95 ? -0.612 17.077 -16.992 1.00 77.75 95 THR A O 1
ATOM 786 N N . LYS A 1 96 ? -0.781 19.291 -16.671 1.00 77.81 96 LYS A N 1
ATOM 787 C CA . LYS A 1 96 ? -2.103 19.241 -16.016 1.00 77.81 96 LYS A CA 1
ATOM 788 C C . LYS A 1 96 ? -3.172 19.967 -16.847 1.00 77.81 96 LYS A C 1
ATOM 790 O O . LYS A 1 96 ? -2.888 21.073 -17.308 1.00 77.81 96 LYS A O 1
ATOM 795 N N . PRO A 1 97 ? -4.397 19.412 -16.986 1.00 76.75 97 PRO A N 1
ATOM 796 C CA . PRO A 1 97 ? -4.889 18.163 -16.384 1.00 76.75 97 PRO A CA 1
ATOM 797 C C . PRO A 1 97 ? -4.224 16.911 -16.985 1.00 76.75 97 PRO A C 1
ATOM 799 O O . PRO A 1 97 ? -4.024 16.829 -18.188 1.00 76.75 97 PRO A O 1
ATOM 802 N N . CYS A 1 98 ? -3.857 15.952 -16.129 1.00 76.06 98 CYS A N 1
ATOM 803 C CA . CYS A 1 98 ? -3.180 14.705 -16.522 1.00 76.06 98 CYS A CA 1
ATOM 804 C C . CYS A 1 98 ? -4.135 13.508 -16.654 1.00 76.06 98 CYS A C 1
ATOM 806 O O . CYS A 1 98 ? -3.723 12.412 -17.037 1.00 76.06 98 CYS A O 1
ATOM 808 N N . ILE A 1 99 ? -5.406 13.727 -16.313 1.00 81.38 99 ILE A N 1
ATOM 809 C CA . ILE A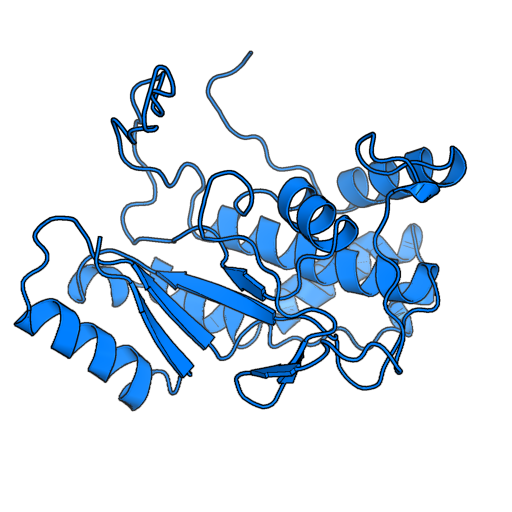 1 99 ? -6.509 12.787 -16.460 1.00 81.38 99 ILE A CA 1
ATOM 810 C C . ILE A 1 99 ? -7.623 13.553 -17.158 1.00 81.38 99 ILE A C 1
ATOM 812 O O . ILE A 1 99 ? -8.103 14.559 -16.627 1.00 81.38 99 ILE A O 1
ATOM 816 N N . ASP A 1 100 ? -8.014 13.068 -18.326 1.00 81.12 100 ASP A N 1
ATOM 817 C CA . ASP A 1 100 ? -9.211 13.516 -19.018 1.00 81.12 100 ASP A CA 1
ATOM 818 C C . ASP A 1 100 ? -10.345 12.550 -18.686 1.00 81.12 100 ASP A C 1
ATOM 820 O O . ASP A 1 100 ? -10.219 11.351 -18.912 1.00 81.12 100 ASP A O 1
ATOM 824 N N . MET A 1 101 ? -11.421 13.057 -18.089 1.00 82.88 101 MET A N 1
ATOM 825 C CA . MET A 1 101 ? -12.540 12.259 -17.580 1.00 82.88 101 MET A CA 1
ATOM 826 C C . MET A 1 101 ? -13.872 12.691 -18.203 1.00 82.88 101 MET A C 1
ATOM 828 O O . MET A 1 101 ? -14.916 12.534 -17.575 1.00 82.88 101 MET A O 1
ATOM 832 N N . GLU A 1 102 ? -13.847 13.280 -19.403 1.00 79.19 102 GLU A N 1
ATOM 833 C CA . GLU A 1 102 ? -15.082 13.641 -20.111 1.00 79.19 102 GLU A CA 1
ATOM 834 C C . GLU A 1 102 ? -15.901 12.394 -20.494 1.00 79.19 102 GLU A C 1
ATOM 836 O O . GLU A 1 102 ? -17.106 12.367 -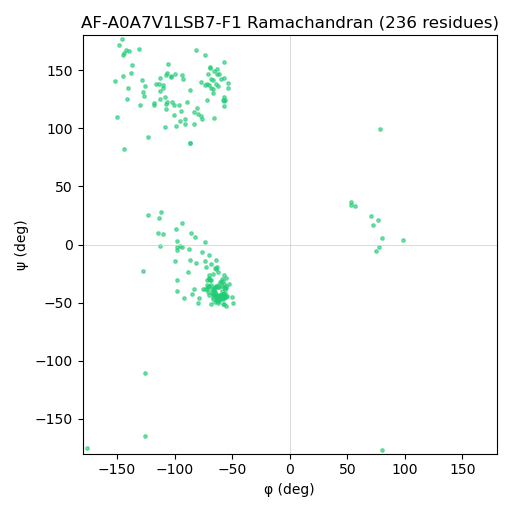20.250 1.00 79.19 102 GLU A O 1
ATOM 841 N N . ASP A 1 103 ? -15.229 11.335 -20.965 1.00 82.06 103 ASP A N 1
ATOM 842 C CA . ASP A 1 103 ? -15.843 10.055 -21.349 1.00 82.06 103 ASP A CA 1
ATOM 843 C C . ASP A 1 103 ? -15.202 8.850 -20.618 1.00 82.06 103 ASP A C 1
ATOM 845 O O . ASP A 1 103 ? -15.359 8.678 -19.410 1.00 82.06 103 ASP A O 1
ATOM 849 N N . GLU A 1 104 ? -14.469 7.989 -21.339 1.00 75.25 104 GLU A N 1
ATOM 850 C CA . GLU A 1 104 ? -13.927 6.709 -20.847 1.00 75.25 104 GLU A CA 1
ATOM 851 C C . GLU A 1 104 ? -12.794 6.856 -19.815 1.00 75.25 104 GLU A C 1
ATOM 853 O O . GLU A 1 104 ? -12.405 5.870 -19.190 1.00 75.25 104 GLU A O 1
ATOM 858 N N . GLY A 1 105 ? -12.292 8.075 -19.596 1.00 75.69 105 GLY A N 1
ATOM 859 C CA . GLY A 1 105 ? -11.193 8.341 -18.674 1.00 75.69 105 GLY A CA 1
ATOM 860 C C . GLY A 1 105 ? -9.831 7.980 -19.275 1.00 75.69 105 GLY A C 1
ATOM 861 O O . GLY A 1 105 ? -9.420 6.825 -19.223 1.00 75.69 105 GLY A O 1
ATOM 862 N N . TYR A 1 106 ? -9.087 8.961 -19.788 1.00 68.38 106 TYR A N 1
ATOM 863 C CA . TYR A 1 106 ? -7.755 8.760 -20.364 1.00 68.38 106 TYR A CA 1
ATOM 864 C C . TYR A 1 106 ? -6.667 9.363 -19.475 1.00 68.38 106 TYR A C 1
ATOM 866 O O . TYR A 1 106 ? -6.759 10.508 -19.027 1.00 68.38 106 TYR A O 1
ATOM 874 N N . ASN A 1 107 ? -5.588 8.611 -19.246 1.00 70.88 107 ASN A N 1
ATOM 875 C CA . A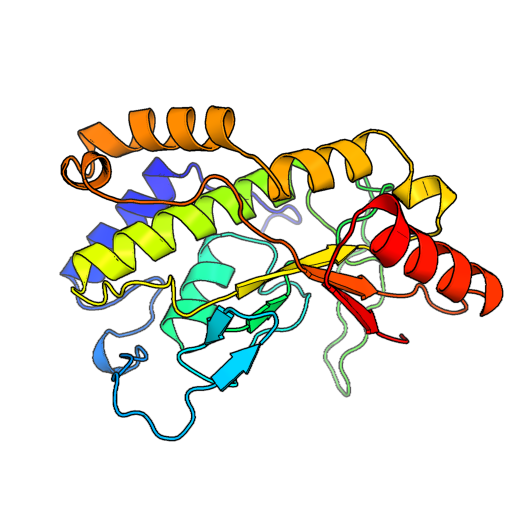SN A 1 107 ? -4.347 9.189 -18.745 1.00 70.88 107 ASN A CA 1
ATOM 876 C C . ASN A 1 107 ? -3.638 9.898 -19.904 1.00 70.88 107 ASN A C 1
ATOM 878 O O . ASN A 1 107 ? -3.146 9.261 -20.831 1.00 70.88 107 ASN A O 1
ATOM 882 N N . CYS A 1 108 ? -3.580 11.224 -19.851 1.00 67.44 108 CYS A N 1
ATOM 883 C CA . CYS A 1 108 ? -2.912 12.017 -20.885 1.00 67.44 108 CYS A CA 1
ATOM 884 C C . CYS A 1 108 ? -1.392 12.061 -20.684 1.00 67.44 108 CYS A C 1
ATOM 886 O O . CYS A 1 108 ? -0.661 12.431 -21.596 1.00 67.44 108 CYS A O 1
ATOM 888 N N . GLU A 1 109 ? -0.924 11.690 -19.490 1.00 70.12 109 GLU A N 1
ATOM 889 C CA . GLU A 1 109 ? 0.475 11.754 -19.081 1.00 70.12 109 GLU A CA 1
ATOM 890 C C . GLU A 1 109 ? 0.847 10.589 -18.146 1.00 70.12 109 GLU A C 1
ATOM 892 O O . GLU A 1 109 ? 0.020 9.761 -17.743 1.00 70.12 109 GLU A O 1
ATOM 897 N N . TRP A 1 110 ? 2.126 10.536 -17.776 1.00 68.88 110 TRP A N 1
ATOM 898 C CA . TRP A 1 110 ? 2.658 9.653 -16.742 1.00 68.88 110 TRP A CA 1
ATOM 899 C C . TRP A 1 110 ? 2.031 9.941 -15.377 1.00 68.88 110 TRP A C 1
ATOM 901 O O . TRP A 1 110 ? 1.713 11.078 -15.035 1.00 68.88 110 TRP A O 1
ATOM 911 N N . SER A 1 111 ? 1.870 8.894 -14.571 1.00 61.59 111 SER A N 1
ATOM 912 C CA . SER A 1 111 ? 0.952 8.949 -13.433 1.00 61.59 111 SER A CA 1
ATOM 913 C C . SER A 1 111 ? 1.613 8.893 -12.051 1.00 61.59 111 SER A C 1
ATOM 915 O O . SER A 1 111 ? 0.886 8.949 -11.061 1.00 61.59 111 SER A O 1
ATOM 917 N N . GLN A 1 112 ? 2.943 8.769 -11.951 1.00 71.06 112 GLN A N 1
ATOM 918 C CA . GLN A 1 112 ? 3.651 8.785 -10.664 1.00 71.06 112 GLN A CA 1
ATOM 919 C C . GLN A 1 112 ? 4.076 10.216 -10.308 1.00 71.06 112 GLN A C 1
ATOM 921 O O . GLN A 1 112 ? 5.009 10.751 -10.892 1.00 71.06 112 GLN A O 1
ATOM 926 N N . GLU A 1 113 ? 3.418 10.821 -9.318 1.00 79.56 113 GLU A N 1
ATOM 927 C CA . GLU A 1 113 ? 3.716 12.204 -8.896 1.00 79.56 113 GLU A CA 1
ATOM 928 C C . GLU A 1 113 ? 4.607 12.288 -7.640 1.00 79.56 113 GLU A C 1
ATOM 930 O O . GLU A 1 113 ? 5.134 13.354 -7.326 1.00 79.56 113 GLU A O 1
ATOM 935 N N . LEU A 1 114 ? 4.777 11.183 -6.903 1.00 89.06 114 LEU A N 1
ATOM 936 C CA . LEU A 1 114 ? 5.671 11.105 -5.744 1.00 89.06 114 LEU A CA 1
ATOM 937 C C . LEU A 1 114 ? 6.964 10.372 -6.091 1.00 89.06 114 LEU A C 1
ATOM 939 O O . LEU A 1 114 ? 6.944 9.352 -6.780 1.00 89.06 114 LEU A O 1
ATOM 943 N N . LYS A 1 115 ? 8.075 10.819 -5.497 1.00 93.19 115 LYS A N 1
ATOM 944 C CA . LYS A 1 115 ? 9.341 10.078 -5.534 1.00 93.19 115 LYS A CA 1
ATOM 945 C C . LYS A 1 115 ? 9.161 8.676 -4.952 1.00 93.19 115 LYS A C 1
ATOM 947 O O . LYS A 1 115 ? 8.281 8.458 -4.115 1.00 93.19 115 LYS A O 1
ATOM 952 N N . VAL A 1 116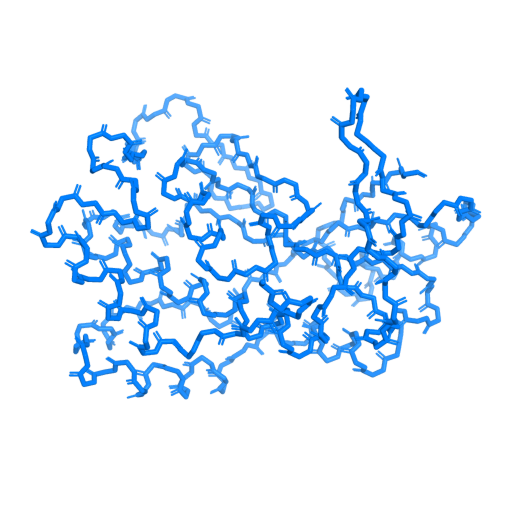 ? 10.023 7.729 -5.314 1.00 95.44 116 VAL A N 1
ATOM 953 C CA . VAL A 1 116 ? 9.945 6.346 -4.800 1.00 95.44 116 VAL A CA 1
ATOM 954 C C . VAL A 1 116 ? 9.999 6.316 -3.267 1.00 95.44 116 VAL A C 1
ATOM 956 O O . VAL A 1 116 ? 9.200 5.640 -2.620 1.00 95.44 116 VAL A O 1
ATOM 959 N N . ARG A 1 117 ? 10.893 7.113 -2.670 1.00 96.50 117 ARG A N 1
ATOM 960 C CA . ARG A 1 117 ? 11.022 7.232 -1.207 1.00 96.50 117 ARG A CA 1
ATOM 961 C C . ARG A 1 117 ? 9.793 7.850 -0.547 1.00 96.50 117 ARG A C 1
ATOM 963 O O . ARG A 1 117 ? 9.399 7.427 0.533 1.00 96.50 117 ARG A O 1
ATOM 970 N N . ASP A 1 118 ? 9.192 8.830 -1.209 1.00 96.19 118 ASP A N 1
ATOM 971 C CA . ASP A 1 118 ? 7.997 9.513 -0.719 1.00 96.19 118 ASP A CA 1
ATOM 972 C C . ASP A 1 118 ? 6.771 8.595 -0.797 1.00 96.19 118 ASP A C 1
ATOM 974 O O . ASP A 1 118 ? 5.947 8.594 0.112 1.00 96.19 118 ASP A O 1
ATOM 978 N N . SER A 1 119 ? 6.695 7.769 -1.843 1.00 96.44 119 SER A N 1
ATOM 979 C CA . SER A 1 119 ? 5.666 6.740 -2.012 1.00 96.44 119 SER A CA 1
ATOM 980 C C . SER A 1 119 ? 5.761 5.685 -0.910 1.00 96.44 119 SER A C 1
ATOM 982 O O . SER A 1 119 ? 4.772 5.409 -0.238 1.00 96.44 119 SER A O 1
ATOM 984 N N . PHE A 1 120 ? 6.966 5.159 -0.654 1.00 98.31 120 PHE A N 1
ATOM 985 C CA . PHE A 1 120 ? 7.200 4.237 0.458 1.00 98.31 120 PHE A CA 1
ATOM 986 C C . PHE A 1 120 ? 6.777 4.833 1.810 1.00 98.31 120 PHE A C 1
ATOM 988 O O . PHE A 1 120 ? 6.107 4.154 2.587 1.00 98.31 120 PHE A O 1
ATOM 995 N N . ASP A 1 121 ? 7.117 6.098 2.081 1.00 98.31 121 ASP A N 1
ATOM 996 C CA . ASP A 1 121 ? 6.736 6.768 3.330 1.00 98.31 121 ASP A CA 1
ATOM 997 C C . ASP A 1 121 ? 5.210 6.813 3.520 1.00 98.31 121 ASP A C 1
ATOM 999 O O . ASP A 1 121 ? 4.713 6.490 4.600 1.00 98.31 121 ASP A O 1
ATOM 1003 N N . GLU A 1 122 ? 4.453 7.138 2.466 1.00 98.50 122 GLU A N 1
ATOM 1004 C CA . GLU A 1 122 ? 2.985 7.134 2.494 1.00 98.50 122 GLU A CA 1
ATOM 1005 C C . GLU A 1 122 ? 2.413 5.718 2.687 1.00 98.50 122 GLU A C 1
ATOM 1007 O O . GLU A 1 122 ? 1.456 5.536 3.445 1.00 98.50 122 GLU A O 1
ATOM 1012 N N . TYR A 1 123 ? 3.013 4.698 2.069 1.00 98.69 123 TYR A N 1
ATOM 1013 C CA . TYR A 1 123 ? 2.582 3.306 2.243 1.00 98.69 123 TYR A CA 1
ATOM 1014 C C . TYR A 1 123 ? 2.829 2.821 3.666 1.00 98.69 123 TYR A C 1
ATOM 1016 O O . TYR A 1 123 ? 1.943 2.216 4.267 1.00 98.69 123 TYR A O 1
ATOM 1024 N N . LEU A 1 124 ? 3.988 3.139 4.243 1.00 98.88 124 LEU A N 1
ATOM 1025 C CA . LEU A 1 124 ? 4.300 2.803 5.627 1.00 98.88 124 LEU A CA 1
ATOM 1026 C C . LEU A 1 124 ? 3.382 3.549 6.609 1.00 98.88 124 LEU A C 1
ATOM 1028 O O . LEU A 1 124 ? 2.898 2.954 7.572 1.00 98.88 124 LEU A O 1
ATOM 1032 N N . ASN A 1 125 ? 3.069 4.823 6.343 1.00 98.81 125 ASN A N 1
ATOM 1033 C CA . ASN A 1 125 ? 2.097 5.581 7.136 1.00 98.81 125 ASN A CA 1
ATOM 1034 C C . ASN A 1 125 ? 0.717 4.900 7.117 1.00 98.81 125 ASN A C 1
ATOM 1036 O O . ASN A 1 125 ? 0.109 4.719 8.173 1.00 98.81 125 ASN A O 1
ATOM 1040 N N . ALA A 1 126 ? 0.232 4.482 5.943 1.00 98.81 126 ALA A N 1
ATOM 1041 C CA . ALA A 1 126 ? -1.029 3.751 5.829 1.00 98.81 126 ALA A CA 1
ATOM 1042 C C . ALA A 1 126 ? -0.977 2.391 6.536 1.00 98.81 126 ALA A C 1
ATOM 1044 O O . ALA A 1 126 ? -1.900 2.054 7.274 1.00 98.81 126 ALA A O 1
ATOM 1045 N N . TRP A 1 127 ? 0.110 1.636 6.354 1.00 98.75 127 TRP A N 1
ATOM 1046 C CA . TRP A 1 127 ? 0.323 0.333 6.983 1.00 98.75 127 TRP A CA 1
ATOM 1047 C C . TRP A 1 127 ? 0.194 0.427 8.504 1.00 98.75 127 TRP A C 1
ATOM 1049 O O . TRP A 1 127 ? -0.632 -0.266 9.097 1.00 98.75 127 TRP A O 1
ATOM 1059 N N . ILE A 1 128 ? 0.933 1.347 9.128 1.00 98.75 128 ILE A N 1
ATOM 1060 C CA . ILE A 1 128 ? 0.910 1.555 10.580 1.00 98.75 128 ILE A CA 1
ATOM 1061 C C . ILE A 1 128 ? -0.485 1.983 11.045 1.00 98.75 128 ILE A C 1
ATOM 1063 O O . ILE A 1 128 ? -1.041 1.395 11.974 1.00 98.75 128 ILE A O 1
ATOM 1067 N N . LEU A 1 129 ? -1.078 2.990 10.399 1.00 98.75 129 LEU A N 1
ATOM 1068 C CA . LEU A 1 129 ? -2.343 3.563 10.860 1.00 98.75 129 LEU A CA 1
ATOM 1069 C C . LEU A 1 129 ? -3.537 2.624 10.668 1.00 98.75 129 LEU A C 1
ATOM 1071 O O . LEU A 1 129 ? -4.452 2.656 11.487 1.00 98.75 129 LEU A O 1
ATOM 1075 N N . ILE A 1 130 ? -3.523 1.745 9.662 1.00 98.50 130 ILE A N 1
ATOM 1076 C CA . ILE A 1 130 ? -4.538 0.691 9.528 1.00 98.50 130 ILE A CA 1
ATOM 1077 C C . ILE A 1 130 ? -4.449 -0.295 10.700 1.00 98.50 130 ILE A C 1
ATOM 1079 O O . ILE A 1 130 ? -5.481 -0.643 11.273 1.00 98.50 130 ILE A O 1
ATOM 1083 N N . HIS A 1 131 ? -3.247 -0.708 11.116 1.00 98.19 131 HIS A N 1
ATOM 1084 C CA . HIS A 1 131 ? -3.090 -1.588 12.283 1.00 98.19 131 HIS A CA 1
ATOM 1085 C C . HIS A 1 131 ? -3.547 -0.901 13.578 1.00 98.19 131 HIS A C 1
ATOM 1087 O O . HIS A 1 131 ? -4.246 -1.507 14.390 1.00 98.19 131 HIS A O 1
ATOM 1093 N N . VAL A 1 132 ? -3.227 0.386 13.742 1.00 97.88 132 VAL A N 1
ATOM 1094 C CA . VAL A 1 132 ? -3.712 1.199 14.867 1.00 97.88 132 VAL A CA 1
ATOM 1095 C C . VAL A 1 132 ? -5.242 1.287 14.873 1.00 97.88 132 VAL A C 1
ATOM 1097 O O . VAL A 1 132 ? -5.861 1.110 15.922 1.00 97.88 132 VAL A O 1
ATOM 1100 N N . LEU A 1 133 ? -5.871 1.511 13.715 1.00 97.25 133 LEU A N 1
ATOM 1101 C CA . LEU A 1 133 ? -7.329 1.577 13.596 1.00 97.25 133 LEU A CA 1
ATOM 1102 C C . LEU A 1 133 ? -7.996 0.230 13.864 1.00 97.25 133 LEU A C 1
ATOM 1104 O O . LEU A 1 133 ? -8.971 0.187 14.611 1.00 97.25 133 LEU A O 1
ATOM 1108 N N . LYS A 1 134 ? -7.447 -0.874 13.339 1.00 96.19 134 LYS A N 1
ATOM 1109 C CA . LYS A 1 134 ? -7.913 -2.227 13.678 1.00 96.19 134 LYS A CA 1
ATOM 1110 C C . LYS A 1 134 ? -7.902 -2.449 15.185 1.00 96.19 134 LYS A C 1
ATOM 1112 O O . LYS A 1 134 ? -8.894 -2.935 15.726 1.00 96.19 134 LYS A O 1
ATOM 1117 N N . HIS A 1 135 ? -6.834 -2.035 15.866 1.00 96.25 135 HIS A N 1
ATOM 1118 C CA . HIS A 1 135 ? -6.776 -2.148 17.315 1.00 96.25 135 HIS A CA 1
ATOM 1119 C C . HIS A 1 135 ? -7.814 -1.276 18.016 1.00 96.25 135 HIS A C 1
ATOM 1121 O O . HIS A 1 135 ? -8.576 -1.783 18.837 1.00 96.25 135 HIS A O 1
ATOM 1127 N N . LYS A 1 136 ? -7.906 0.005 17.651 1.00 94.94 136 LYS A N 1
ATOM 1128 C CA . LYS A 1 136 ? -8.867 0.944 18.242 1.00 94.94 136 LYS A CA 1
ATOM 1129 C C . LYS A 1 136 ? -10.326 0.513 18.039 1.00 94.94 136 LYS A C 1
ATOM 1131 O O . LYS A 1 136 ? -11.151 0.772 18.910 1.00 94.94 136 LYS A O 1
ATOM 1136 N N . PHE A 1 137 ? -10.648 -0.152 16.930 1.00 94.69 137 PHE A N 1
ATOM 1137 C CA . PHE A 1 137 ? -11.991 -0.672 16.654 1.00 94.69 137 PHE A CA 1
ATOM 1138 C C . PHE A 1 137 ? -12.247 -2.082 17.203 1.00 94.69 137 PHE A C 1
ATOM 1140 O O . PHE A 1 137 ? -13.367 -2.578 17.099 1.00 94.69 137 PHE A O 1
ATOM 1147 N N . GLY A 1 138 ? -11.244 -2.733 17.799 1.00 94.12 138 GLY A N 1
ATOM 1148 C CA . GLY A 1 138 ? -11.374 -4.100 18.303 1.00 94.12 138 GLY A CA 1
ATOM 1149 C C . GLY A 1 138 ? -11.479 -5.156 17.197 1.00 94.12 138 GLY A C 1
ATOM 1150 O O . GLY A 1 138 ? -12.023 -6.231 17.427 1.00 94.12 138 GLY A O 1
ATOM 1151 N N . TRP A 1 139 ? -10.960 -4.871 16.000 1.00 92.56 139 TRP A N 1
ATOM 1152 C CA . TRP A 1 139 ? -10.976 -5.762 14.829 1.00 92.56 139 TRP A CA 1
ATOM 1153 C C . TRP A 1 139 ? -9.705 -6.610 14.706 1.00 92.56 139 TRP A C 1
ATOM 1155 O O . TRP A 1 139 ? -9.359 -7.083 13.621 1.00 92.56 139 TRP A O 1
ATOM 1165 N N . ASN A 1 140 ? -8.950 -6.750 15.795 1.00 83.38 140 ASN A N 1
ATOM 1166 C CA . ASN A 1 140 ? -7.715 -7.521 15.780 1.00 83.38 140 ASN A CA 1
ATOM 1167 C C . ASN A 1 140 ? -8.018 -9.002 15.547 1.00 83.38 140 ASN A C 1
ATOM 1169 O O . ASN A 1 140 ? -8.843 -9.611 16.227 1.00 83.38 140 ASN A O 1
ATOM 1173 N N . THR A 1 141 ? -7.295 -9.574 14.598 1.00 82.31 141 THR A N 1
ATOM 1174 C CA . THR A 1 141 ? -7.324 -10.987 14.230 1.00 82.31 141 THR A CA 1
ATOM 1175 C C . THR A 1 141 ? -5.890 -11.506 14.174 1.00 82.31 141 THR A C 1
ATOM 1177 O O . THR A 1 141 ? -4.950 -10.716 14.207 1.00 82.31 141 THR A O 1
ATOM 1180 N N . GLU A 1 142 ? -5.707 -12.826 14.096 1.00 83.75 142 GLU A N 1
ATOM 1181 C CA . GLU A 1 142 ? -4.369 -13.433 13.978 1.00 83.75 142 GLU A CA 1
ATOM 1182 C C . GLU A 1 142 ? -3.616 -12.950 12.725 1.00 83.75 142 GLU A C 1
ATOM 1184 O O . GLU A 1 142 ? -2.408 -12.737 12.765 1.00 83.75 142 GLU A O 1
ATOM 1189 N N . GLU A 1 143 ? -4.341 -12.736 11.624 1.00 89.25 143 GLU A N 1
ATOM 1190 C CA . GLU A 1 143 ? -3.821 -12.166 10.378 1.00 89.25 143 GLU A CA 1
ATOM 1191 C C . GLU A 1 143 ? -4.295 -10.710 10.202 1.00 89.25 143 GLU A C 1
ATOM 1193 O O . GLU A 1 143 ? -5.379 -10.370 10.686 1.00 89.25 143 GLU A O 1
ATOM 1198 N N . PRO A 1 144 ? -3.577 -9.849 9.448 1.00 92.38 144 PRO A N 1
ATOM 1199 C CA . PRO A 1 144 ? -4.015 -8.474 9.181 1.00 92.38 144 PRO A CA 1
ATOM 1200 C C . PRO A 1 144 ? -5.383 -8.381 8.491 1.00 92.38 144 PRO A C 1
ATOM 1202 O O . PRO A 1 144 ? -6.112 -7.413 8.696 1.00 92.38 144 PRO A O 1
ATOM 1205 N N . GLY A 1 145 ? -5.753 -9.381 7.684 1.00 95.62 145 GLY A N 1
ATOM 1206 C CA . GLY A 1 145 ? -7.031 -9.421 6.965 1.00 95.62 145 GLY A CA 1
ATOM 1207 C C . GLY A 1 145 ? -7.068 -8.576 5.688 1.00 95.62 145 GLY A C 1
ATOM 1208 O O . GLY A 1 145 ? -8.124 -8.463 5.070 1.00 95.62 145 GLY A O 1
ATOM 1209 N N . PHE A 1 146 ? -5.937 -7.990 5.289 1.00 97.69 146 PHE A N 1
ATOM 1210 C CA . PHE A 1 146 ? -5.742 -7.237 4.051 1.00 97.69 146 PHE A CA 1
ATOM 1211 C C . PHE A 1 146 ? -4.330 -7.472 3.497 1.00 97.69 146 PHE A C 1
ATOM 1213 O O . PHE A 1 146 ? -3.439 -7.955 4.197 1.00 97.69 146 PHE A O 1
ATOM 1220 N N . ILE A 1 147 ? -4.132 -7.112 2.233 1.00 98.19 147 ILE A N 1
ATOM 1221 C CA . ILE A 1 147 ? -2.866 -7.191 1.511 1.00 98.19 147 ILE A CA 1
ATOM 1222 C C . ILE A 1 147 ? -2.566 -5.826 0.901 1.00 98.19 147 ILE A C 1
ATOM 1224 O O . ILE A 1 147 ? -3.407 -5.245 0.213 1.00 98.19 147 ILE A O 1
ATOM 1228 N N . PHE A 1 148 ? -1.339 -5.354 1.103 1.00 98.69 148 PHE A N 1
ATOM 1229 C CA . PHE A 1 148 ? -0.728 -4.374 0.214 1.00 98.69 148 PHE A CA 1
ATOM 1230 C C . PHE A 1 148 ? 0.010 -5.127 -0.889 1.00 98.69 148 PHE A C 1
ATOM 1232 O O . PHE A 1 148 ? 0.874 -5.959 -0.611 1.00 98.69 148 PHE A O 1
ATOM 1239 N N . ASN A 1 149 ? -0.351 -4.857 -2.137 1.00 98.56 149 ASN A N 1
ATOM 1240 C CA . ASN A 1 149 ? 0.307 -5.398 -3.315 1.00 98.56 149 ASN A CA 1
ATOM 1241 C C . ASN A 1 149 ? 1.209 -4.310 -3.888 1.00 98.56 149 ASN A C 1
ATOM 1243 O O . ASN A 1 149 ? 0.743 -3.208 -4.177 1.00 98.56 149 ASN A O 1
ATOM 1247 N N . MET A 1 150 ? 2.504 -4.601 -4.012 1.00 98.50 150 MET A N 1
ATOM 1248 C CA . MET A 1 150 ? 3.421 -3.687 -4.690 1.00 98.50 150 MET A CA 1
ATOM 1249 C C . MET A 1 150 ? 3.000 -3.547 -6.152 1.00 98.50 150 MET A C 1
ATOM 1251 O O . MET A 1 150 ? 2.559 -4.518 -6.758 1.00 98.50 150 MET A O 1
ATOM 1255 N N . SER A 1 151 ? 3.195 -2.376 -6.746 1.00 97.38 151 SER A N 1
ATOM 1256 C CA . SER A 1 151 ? 3.054 -2.197 -8.190 1.00 97.38 151 SER A CA 1
ATOM 1257 C C . SER A 1 151 ? 4.335 -1.568 -8.716 1.00 97.38 151 SER A C 1
ATOM 1259 O O . SER A 1 151 ? 4.803 -0.563 -8.177 1.00 97.38 151 SER A O 1
ATOM 1261 N N . VAL A 1 152 ? 4.932 -2.179 -9.735 1.00 96.25 152 VAL A N 1
ATOM 1262 C CA . VAL A 1 152 ? 6.149 -1.680 -10.383 1.00 96.25 152 VAL A CA 1
ATOM 1263 C C . VAL A 1 152 ? 5.937 -1.617 -11.885 1.00 96.25 152 VAL A C 1
ATOM 1265 O O . VAL A 1 152 ? 5.280 -2.481 -12.463 1.00 96.25 152 VAL A O 1
ATOM 1268 N N . GLY A 1 153 ? 6.477 -0.582 -12.513 1.00 92.25 153 GLY A N 1
ATOM 1269 C CA . GLY A 1 153 ? 6.487 -0.436 -13.963 1.00 92.25 153 GLY A CA 1
ATOM 1270 C C . GLY A 1 153 ? 7.896 -0.207 -14.489 1.00 92.25 153 GLY A C 1
ATOM 1271 O O . GLY A 1 153 ? 8.878 -0.359 -13.761 1.00 92.25 153 GLY A O 1
ATOM 1272 N N . TYR A 1 154 ? 7.969 0.240 -15.742 1.00 89.50 154 TYR A N 1
ATOM 1273 C CA . TYR A 1 154 ? 9.203 0.464 -16.500 1.00 89.50 154 TYR A CA 1
ATOM 1274 C C . TYR A 1 154 ? 9.822 -0.814 -17.104 1.00 89.50 154 TYR A C 1
ATOM 1276 O O . TYR A 1 154 ? 9.225 -1.888 -17.062 1.00 89.50 154 TYR A O 1
ATOM 1284 N N . ASN A 1 155 ? 10.982 -0.676 -17.753 1.00 93.81 155 ASN A N 1
ATOM 1285 C CA . ASN A 1 155 ? 11.768 -1.793 -18.283 1.00 93.81 155 ASN A CA 1
ATOM 1286 C C . ASN A 1 155 ? 12.624 -2.457 -17.183 1.00 93.81 155 ASN A C 1
ATOM 1288 O O . ASN A 1 155 ? 12.803 -1.900 -16.094 1.00 93.81 155 ASN A O 1
ATOM 1292 N N . LEU A 1 156 ? 13.188 -3.632 -17.471 1.00 96.62 156 LEU A N 1
ATOM 1293 C CA . LEU A 1 156 ? 14.015 -4.381 -16.527 1.00 96.62 156 LEU A CA 1
ATOM 1294 C C . LEU A 1 156 ? 15.216 -3.558 -16.058 1.00 96.62 156 LEU A C 1
ATOM 1296 O O . LEU A 1 156 ? 15.510 -3.537 -14.867 1.00 96.62 156 LEU A O 1
ATOM 1300 N N . GLU A 1 157 ? 15.885 -2.849 -16.968 1.00 96.62 157 GLU A N 1
ATOM 1301 C CA . GLU A 1 157 ? 17.032 -2.001 -16.627 1.00 96.62 157 GLU A CA 1
ATOM 1302 C C . GLU A 1 157 ? 16.677 -0.980 -15.537 1.00 96.62 157 GLU A C 1
ATOM 1304 O O . GLU A 1 157 ? 17.412 -0.823 -14.564 1.00 96.62 157 GLU A O 1
ATOM 1309 N N . GLY A 1 158 ? 15.530 -0.308 -15.658 1.00 95.44 158 GLY A N 1
ATOM 1310 C CA . GLY A 1 158 ? 15.071 0.639 -14.652 1.00 95.44 158 GLY A CA 1
ATOM 1311 C C . GLY A 1 158 ? 14.597 -0.030 -13.370 1.00 95.44 158 GLY A C 1
ATOM 1312 O O . GLY A 1 158 ? 14.859 0.496 -12.293 1.00 95.44 158 GLY A O 1
ATOM 1313 N N . ILE A 1 159 ? 13.974 -1.206 -13.450 1.00 97.31 159 ILE A N 1
ATOM 1314 C CA . ILE A 1 159 ? 13.621 -1.988 -12.257 1.00 97.31 159 ILE A CA 1
ATOM 1315 C C . ILE A 1 159 ? 14.880 -2.390 -11.477 1.00 97.31 159 ILE A C 1
ATOM 1317 O O . ILE A 1 159 ? 14.867 -2.399 -10.249 1.00 97.31 159 ILE A O 1
ATOM 1321 N N . LEU A 1 160 ? 15.990 -2.667 -12.160 1.00 98.00 160 LEU A N 1
ATOM 1322 C CA . LEU A 1 160 ? 17.274 -3.003 -11.541 1.00 98.00 160 LEU A CA 1
ATOM 1323 C C . LEU A 1 160 ? 18.019 -1.791 -10.957 1.00 98.00 160 LEU A C 1
ATOM 1325 O O . LEU A 1 160 ? 19.039 -1.973 -10.289 1.00 98.00 160 LEU A O 1
ATOM 1329 N N . LYS A 1 161 ? 17.534 -0.558 -11.156 1.00 98.00 161 LYS A N 1
ATOM 1330 C CA . LYS A 1 161 ? 18.194 0.630 -10.602 1.00 98.00 161 LYS A CA 1
ATOM 1331 C C . LYS A 1 161 ? 18.083 0.698 -9.072 1.00 98.00 161 LYS A C 1
ATOM 1333 O O . LYS A 1 161 ? 17.095 0.236 -8.494 1.00 98.00 161 LYS A O 1
ATOM 1338 N N . PRO A 1 162 ? 19.058 1.346 -8.398 1.00 98.12 162 PRO A N 1
ATOM 1339 C CA . PRO A 1 162 ? 19.135 1.358 -6.937 1.00 98.12 162 PRO A CA 1
ATOM 1340 C C . PRO A 1 162 ? 17.889 1.890 -6.223 1.00 98.12 162 PRO A C 1
ATOM 1342 O O . PRO A 1 162 ? 17.564 1.408 -5.146 1.00 98.12 162 PRO A O 1
ATOM 1345 N N . ASN A 1 163 ? 17.173 2.865 -6.794 1.00 97.12 163 ASN A N 1
ATOM 1346 C CA . ASN A 1 163 ? 15.969 3.416 -6.166 1.00 97.12 163 ASN A CA 1
ATOM 1347 C C . ASN A 1 163 ? 14.817 2.400 -6.105 1.00 97.12 163 ASN A C 1
ATOM 1349 O O . ASN A 1 163 ? 14.151 2.304 -5.075 1.00 97.12 163 ASN A O 1
ATOM 1353 N N . VAL A 1 164 ? 14.609 1.616 -7.166 1.00 97.69 164 VAL A N 1
ATOM 1354 C CA . VAL A 1 164 ? 13.574 0.569 -7.205 1.00 97.69 164 VAL A CA 1
ATOM 1355 C C . VAL A 1 164 ? 13.992 -0.649 -6.376 1.00 97.69 164 VAL A C 1
ATOM 1357 O O . VAL A 1 164 ? 13.172 -1.205 -5.650 1.00 97.69 164 VAL A O 1
ATOM 1360 N N . GLN A 1 165 ? 15.275 -1.026 -6.395 1.00 98.38 165 GLN A N 1
ATOM 1361 C CA . GLN A 1 165 ? 15.776 -2.098 -5.524 1.00 98.38 165 GLN A CA 1
ATOM 1362 C C . GLN A 1 165 ? 15.632 -1.749 -4.041 1.00 98.38 165 GLN A C 1
ATOM 1364 O O . GLN A 1 165 ? 15.127 -2.566 -3.273 1.00 98.38 165 GLN A O 1
ATOM 1369 N N . TRP A 1 166 ? 15.972 -0.511 -3.667 1.00 98.56 166 TRP A N 1
ATOM 1370 C CA . TRP A 1 166 ? 15.744 0.014 -2.322 1.00 98.56 166 TRP A CA 1
ATOM 1371 C C . TRP A 1 166 ? 14.267 -0.083 -1.921 1.00 98.56 166 TRP A C 1
ATOM 1373 O O . TRP A 1 166 ? 13.958 -0.489 -0.805 1.00 98.56 166 TRP A O 1
ATOM 1383 N N . PHE A 1 167 ? 13.341 0.224 -2.836 1.00 98.56 167 PHE A N 1
ATOM 1384 C CA . PHE A 1 167 ? 11.911 0.076 -2.566 1.00 98.56 167 PHE A CA 1
ATOM 1385 C C . PHE A 1 167 ? 11.541 -1.376 -2.256 1.00 98.56 167 PHE A C 1
ATOM 1387 O O . PHE A 1 167 ? 10.879 -1.632 -1.255 1.00 98.56 167 PHE A O 1
ATOM 1394 N N . PHE A 1 168 ? 12.003 -2.341 -3.054 1.00 98.62 168 PHE A N 1
ATOM 1395 C CA . PHE A 1 168 ? 11.718 -3.751 -2.785 1.00 98.62 168 PHE A CA 1
ATOM 1396 C C . PHE A 1 168 ? 12.334 -4.251 -1.475 1.00 98.62 168 PHE A C 1
ATOM 1398 O O . PHE A 1 168 ? 11.731 -5.082 -0.800 1.00 98.62 168 PHE A O 1
ATOM 1405 N N . GLU A 1 169 ? 13.529 -3.781 -1.116 1.00 98.50 169 GLU A N 1
ATOM 1406 C CA . GLU A 1 169 ? 14.149 -4.080 0.180 1.00 98.50 169 GLU A CA 1
ATOM 1407 C C . GLU A 1 169 ? 13.286 -3.560 1.328 1.00 98.50 169 GLU A C 1
ATOM 1409 O O . GLU A 1 169 ? 12.969 -4.320 2.238 1.00 98.50 169 GLU A O 1
ATOM 1414 N N . LYS A 1 170 ? 12.820 -2.311 1.238 1.00 98.69 170 LYS A N 1
ATOM 1415 C CA . LYS A 1 170 ? 11.995 -1.694 2.278 1.00 98.69 170 LYS A CA 1
ATOM 1416 C C . LYS A 1 170 ? 10.576 -2.237 2.360 1.00 98.69 170 LYS A C 1
ATOM 1418 O O . LYS A 1 170 ? 10.028 -2.323 3.449 1.00 98.69 170 LYS A O 1
ATOM 1423 N N . MET A 1 171 ? 9.986 -2.677 1.255 1.00 98.62 171 MET A N 1
ATOM 1424 C CA . MET A 1 171 ? 8.703 -3.387 1.297 1.00 98.62 171 MET A CA 1
ATOM 1425 C C . MET A 1 171 ? 8.831 -4.790 1.913 1.00 98.62 171 MET A C 1
ATOM 1427 O O . MET A 1 171 ? 7.857 -5.301 2.474 1.00 98.62 171 MET A O 1
ATOM 1431 N N . ASN A 1 172 ? 10.019 -5.401 1.830 1.00 98.38 172 ASN A N 1
ATOM 1432 C CA . ASN A 1 172 ? 10.312 -6.697 2.432 1.00 98.38 172 ASN A CA 1
ATOM 1433 C C . ASN A 1 172 ? 10.684 -6.595 3.921 1.00 98.38 172 ASN A C 1
ATOM 1435 O O . ASN A 1 172 ? 10.295 -7.471 4.690 1.00 98.38 172 ASN A O 1
ATOM 1439 N N . ASP A 1 173 ? 11.433 -5.565 4.315 1.00 98.50 173 ASP A N 1
ATOM 1440 C CA . ASP A 1 173 ? 11.785 -5.271 5.705 1.00 98.50 173 ASP A CA 1
ATOM 1441 C C . ASP A 1 173 ? 11.967 -3.756 5.912 1.00 98.50 173 ASP A C 1
ATOM 1443 O O . ASP A 1 173 ? 12.930 -3.147 5.434 1.00 98.50 173 ASP A O 1
ATOM 1447 N N . CYS A 1 174 ? 11.026 -3.148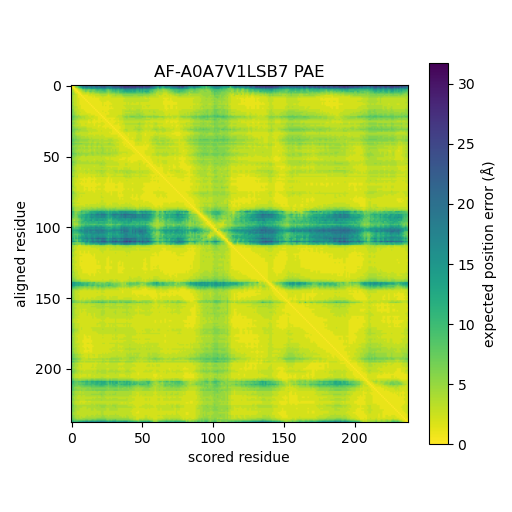 6.635 1.00 98.44 174 CYS A N 1
ATOM 1448 C CA . CYS A 1 174 ? 11.043 -1.736 7.013 1.00 98.44 174 CYS A CA 1
ATOM 1449 C C . CYS A 1 174 ? 11.236 -1.514 8.516 1.00 98.44 174 CYS A C 1
ATOM 1451 O O . CYS A 1 174 ? 10.707 -0.535 9.047 1.00 98.44 174 CYS A O 1
ATOM 1453 N N . LYS A 1 175 ? 11.904 -2.429 9.231 1.00 98.50 175 LYS A N 1
ATOM 1454 C CA . LYS A 1 175 ? 12.008 -2.363 10.695 1.00 98.50 175 LYS A CA 1
ATOM 1455 C C . LYS A 1 175 ? 12.435 -0.984 11.208 1.00 98.50 175 LYS A C 1
ATOM 1457 O O . LYS A 1 175 ? 11.757 -0.433 12.069 1.00 98.50 175 LYS A O 1
ATOM 1462 N N . ASP A 1 176 ? 13.513 -0.425 10.662 1.00 98.31 176 ASP A N 1
ATOM 1463 C CA . ASP A 1 176 ? 14.070 0.849 11.131 1.00 98.31 176 ASP A CA 1
ATOM 1464 C C . ASP A 1 176 ? 13.085 2.012 10.932 1.00 98.31 176 ASP A C 1
ATOM 1466 O O . ASP A 1 176 ? 12.823 2.783 11.856 1.00 98.31 176 ASP A O 1
ATOM 1470 N N . GLU A 1 177 ? 12.492 2.124 9.739 1.00 98.62 177 GLU A N 1
ATOM 1471 C CA . GLU A 1 177 ? 11.534 3.188 9.424 1.00 98.62 177 GLU A CA 1
ATOM 1472 C C . GLU A 1 177 ? 10.224 3.047 10.197 1.00 98.62 177 GLU A C 1
ATOM 1474 O O . GLU A 1 177 ? 9.594 4.045 10.563 1.00 98.62 177 GLU A O 1
ATOM 1479 N N . LEU A 1 178 ? 9.790 1.808 10.425 1.00 98.75 178 LEU A N 1
ATOM 1480 C CA . LEU A 1 178 ? 8.598 1.521 11.199 1.00 98.75 178 LEU A CA 1
ATOM 1481 C C . LEU A 1 178 ? 8.830 1.887 12.664 1.00 98.75 178 LEU A C 1
ATOM 1483 O O . LEU A 1 178 ? 8.043 2.662 13.201 1.00 98.75 178 LEU A O 1
ATOM 1487 N N . ASP A 1 179 ? 9.914 1.412 13.282 1.00 98.44 179 ASP A N 1
ATOM 1488 C CA . ASP A 1 179 ? 10.245 1.702 14.681 1.00 98.44 179 ASP A CA 1
ATOM 1489 C C . ASP A 1 179 ? 10.372 3.218 14.925 1.00 98.44 179 ASP A C 1
ATOM 1491 O O . ASP A 1 179 ? 9.803 3.733 15.890 1.00 98.44 179 ASP A O 1
ATOM 1495 N N . GLU A 1 180 ? 11.013 3.966 14.015 1.00 98.44 180 GLU A N 1
ATOM 1496 C CA . GLU A 1 180 ? 11.090 5.435 14.095 1.00 98.44 180 GLU A CA 1
ATOM 1497 C C . GLU A 1 180 ? 9.692 6.078 14.144 1.00 98.44 180 GLU A C 1
ATOM 1499 O O . GLU A 1 180 ? 9.415 6.969 14.956 1.00 98.44 180 GLU A O 1
ATOM 1504 N N . LYS A 1 181 ? 8.776 5.624 13.282 1.00 98.56 181 LYS A N 1
ATOM 1505 C CA . LYS A 1 181 ? 7.401 6.136 13.241 1.00 98.56 181 LYS A CA 1
ATOM 1506 C C . LYS A 1 181 ? 6.592 5.718 14.465 1.00 98.56 181 LYS A C 1
ATOM 1508 O O . LYS A 1 181 ? 5.780 6.519 14.933 1.00 98.56 181 LYS A O 1
ATOM 1513 N N . LEU A 1 182 ? 6.807 4.516 15.003 1.00 98.50 182 LEU A N 1
ATOM 1514 C CA . LEU A 1 182 ? 6.154 4.084 16.239 1.00 98.50 182 LEU A CA 1
ATOM 1515 C C . LEU A 1 182 ? 6.579 4.964 17.415 1.00 98.50 182 LEU A C 1
ATOM 1517 O O . LEU A 1 182 ? 5.706 5.461 18.123 1.00 98.50 182 LEU A O 1
ATOM 1521 N N . GLU A 1 183 ? 7.875 5.244 17.576 1.00 98.25 183 GLU A N 1
ATOM 1522 C CA . GLU A 1 183 ? 8.381 6.136 18.633 1.00 98.25 183 GLU A CA 1
ATOM 1523 C C . GLU A 1 183 ? 7.732 7.524 18.585 1.00 98.25 183 GLU A C 1
ATOM 1525 O O . GLU A 1 183 ? 7.353 8.088 19.614 1.00 98.25 183 GLU A O 1
ATOM 1530 N N . ARG A 1 184 ? 7.498 8.054 17.381 1.00 98.19 184 ARG A N 1
ATOM 1531 C CA . ARG A 1 184 ? 6.805 9.337 17.183 1.00 98.19 184 ARG A CA 1
ATOM 1532 C C . ARG A 1 184 ? 5.310 9.281 17.516 1.00 98.19 184 ARG A C 1
ATOM 1534 O O . ARG A 1 184 ? 4.736 10.295 17.916 1.00 98.19 184 ARG A O 1
ATOM 1541 N N . LEU A 1 185 ? 4.671 8.120 17.364 1.00 98.38 185 LEU A N 1
ATOM 1542 C CA . LEU A 1 185 ? 3.251 7.916 17.665 1.00 98.38 185 LEU A CA 1
ATOM 1543 C C . LEU A 1 185 ? 2.979 7.522 19.122 1.00 98.38 185 LEU A C 1
ATOM 1545 O O . LEU A 1 185 ? 1.884 7.794 19.609 1.00 98.38 185 LEU A O 1
ATOM 1549 N N . ILE A 1 186 ? 3.947 6.947 19.839 1.00 98.25 186 ILE A N 1
ATOM 1550 C CA . ILE A 1 186 ? 3.809 6.519 21.242 1.00 98.25 186 ILE A CA 1
ATOM 1551 C C . ILE A 1 186 ? 3.224 7.609 22.160 1.00 98.25 186 ILE A C 1
ATOM 1553 O O . ILE A 1 186 ? 2.313 7.291 22.926 1.00 98.25 186 ILE A O 1
ATOM 1557 N N . PRO A 1 187 ? 3.658 8.887 22.104 1.00 98.06 187 PRO A N 1
ATOM 1558 C CA . PRO A 1 187 ? 3.069 9.943 22.933 1.00 98.06 187 PRO A CA 1
ATOM 1559 C C . PRO A 1 187 ? 1.594 10.239 22.623 1.00 98.06 187 PRO A C 1
ATOM 1561 O O . PRO A 1 187 ? 0.906 10.830 23.451 1.00 98.06 187 PRO A O 1
ATOM 1564 N N . LEU A 1 188 ? 1.116 9.874 21.429 1.00 97.62 188 LEU A N 1
ATOM 1565 C CA . LEU A 1 188 ? -0.253 10.110 20.962 1.00 97.62 188 LEU A CA 1
ATOM 1566 C C . LEU A 1 188 ? -1.150 8.878 21.141 1.00 97.62 188 LEU A C 1
ATOM 1568 O O . LEU A 1 188 ? -2.352 9.023 21.348 1.00 97.62 188 LEU A O 1
ATOM 1572 N N . TYR A 1 189 ? -0.569 7.680 21.059 1.00 97.62 189 TYR A N 1
ATOM 1573 C CA . TYR A 1 189 ? -1.257 6.403 21.216 1.00 97.62 189 TYR A CA 1
ATOM 1574 C C . TYR A 1 189 ? -0.354 5.382 21.927 1.00 97.62 189 TYR A C 1
ATOM 1576 O O . TYR A 1 189 ? 0.278 4.557 21.265 1.00 97.62 189 TYR A O 1
ATOM 1584 N N . PRO A 1 190 ? -0.264 5.410 23.271 1.00 97.56 190 PRO A N 1
ATOM 1585 C CA . PRO A 1 190 ? 0.666 4.556 24.018 1.00 97.56 190 PRO A CA 1
ATOM 1586 C C . PRO A 1 190 ? 0.474 3.051 23.785 1.00 97.56 190 PRO A C 1
ATOM 1588 O O . PRO A 1 190 ? 1.456 2.305 23.780 1.00 97.56 190 PRO A O 1
ATOM 1591 N N . ASP A 1 191 ? -0.765 2.619 23.528 1.00 96.50 191 ASP A N 1
ATOM 1592 C CA . ASP A 1 191 ? -1.113 1.221 23.247 1.00 96.50 191 ASP A CA 1
ATOM 1593 C C . ASP A 1 191 ? -0.475 0.683 21.960 1.00 96.50 191 ASP A C 1
ATOM 1595 O O . ASP A 1 191 ? -0.422 -0.532 21.774 1.00 96.50 191 ASP A O 1
ATOM 1599 N N . ILE A 1 192 ? 0.078 1.553 21.100 1.00 96.69 192 ILE A N 1
ATOM 1600 C CA . ILE A 1 192 ? 0.803 1.140 19.893 1.00 96.69 192 ILE A CA 1
ATOM 1601 C C . ILE A 1 192 ? 1.955 0.172 20.206 1.00 96.69 192 ILE A C 1
ATOM 1603 O O . ILE A 1 192 ? 2.264 -0.693 19.394 1.00 96.69 192 ILE A O 1
ATOM 1607 N N . LYS A 1 193 ? 2.542 0.266 21.409 1.00 94.62 193 LYS A N 1
ATOM 1608 C CA . LYS A 1 193 ? 3.616 -0.623 21.889 1.00 94.62 193 LYS A CA 1
ATOM 1609 C C . LYS A 1 193 ? 3.193 -2.085 22.009 1.00 94.62 193 LYS A C 1
ATOM 1611 O O . LYS A 1 193 ? 4.046 -2.965 21.993 1.00 94.62 193 LYS A O 1
ATOM 1616 N N . ASN A 1 194 ? 1.895 -2.333 22.158 1.00 92.88 194 ASN A N 1
ATOM 1617 C CA . ASN A 1 194 ? 1.339 -3.674 22.305 1.00 92.88 194 ASN A CA 1
ATOM 1618 C C . ASN A 1 194 ? 0.892 -4.260 20.957 1.00 92.88 194 ASN A C 1
ATOM 1620 O O . ASN A 1 194 ? 0.406 -5.390 20.914 1.00 92.88 194 ASN A O 1
ATOM 1624 N N . LEU A 1 195 ? 1.019 -3.502 19.860 1.00 94.44 195 LEU A N 1
ATOM 1625 C CA . LEU A 1 195 ? 0.609 -3.948 18.535 1.00 94.44 195 LEU A CA 1
ATOM 1626 C C . LEU A 1 195 ? 1.725 -4.725 17.858 1.00 94.44 195 LEU A C 1
ATOM 1628 O O . LEU A 1 195 ? 2.863 -4.271 17.768 1.00 94.44 195 LEU A O 1
ATOM 1632 N N . ASN A 1 196 ? 1.362 -5.871 17.295 1.00 92.62 196 ASN A N 1
ATOM 1633 C CA . ASN A 1 196 ? 2.227 -6.591 16.378 1.00 92.62 196 ASN A CA 1
ATOM 1634 C C . ASN A 1 196 ? 2.017 -6.046 14.958 1.00 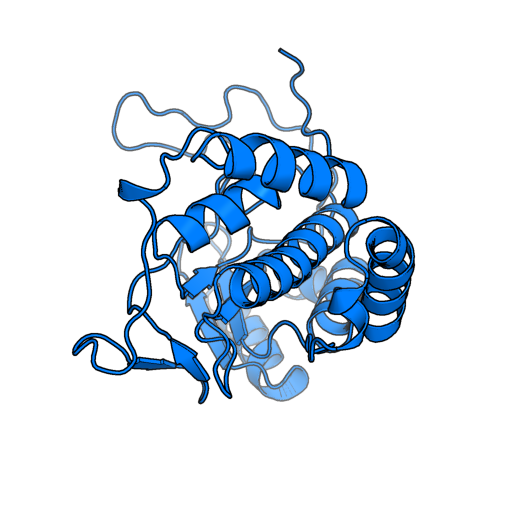92.62 196 ASN A C 1
ATOM 1636 O O . ASN A 1 196 ? 1.162 -6.543 14.224 1.00 92.62 196 ASN A O 1
ATOM 1640 N N . ILE A 1 197 ? 2.753 -4.993 14.595 1.00 96.88 197 ILE A N 1
ATOM 1641 C CA . ILE A 1 197 ? 2.757 -4.445 13.232 1.00 96.88 197 ILE A CA 1
ATOM 1642 C C . ILE A 1 197 ? 3.936 -5.075 12.475 1.00 96.88 197 ILE A C 1
ATOM 1644 O O . ILE A 1 197 ? 5.082 -4.830 12.854 1.00 96.88 197 ILE A O 1
ATOM 1648 N N . PRO A 1 198 ? 3.700 -5.884 11.423 1.00 96.56 198 PRO A N 1
ATOM 1649 C CA . PRO A 1 198 ? 4.782 -6.564 10.721 1.00 96.56 198 PRO A CA 1
ATOM 1650 C C . PRO A 1 198 ? 5.743 -5.583 10.040 1.00 96.56 198 PRO A C 1
ATOM 1652 O O . PRO A 1 198 ? 5.301 -4.642 9.380 1.00 96.56 198 PRO A O 1
ATOM 1655 N N . TYR A 1 199 ? 7.047 -5.865 10.130 1.00 98.25 199 TYR A N 1
ATOM 1656 C CA . TYR A 1 199 ? 8.099 -5.163 9.375 1.00 98.25 199 TYR A CA 1
ATOM 1657 C C . TYR A 1 199 ? 8.102 -5.528 7.885 1.00 98.25 199 TYR A C 1
ATOM 1659 O O . TYR A 1 199 ? 8.649 -4.806 7.060 1.00 98.25 199 TYR A O 1
ATOM 1667 N N . HIS A 1 200 ? 7.486 -6.657 7.542 1.00 97.81 200 HIS A N 1
ATOM 1668 C CA . HIS A 1 200 ? 7.331 -7.121 6.175 1.00 97.81 200 HIS A CA 1
ATOM 1669 C C . HIS A 1 200 ? 5.963 -6.689 5.630 1.00 97.81 200 HIS A C 1
ATOM 1671 O O . HIS A 1 200 ? 4.929 -7.251 6.008 1.00 97.81 200 HIS A O 1
ATOM 1677 N N . ILE A 1 201 ? 5.954 -5.692 4.742 1.00 98.00 201 ILE A N 1
ATOM 1678 C CA . ILE A 1 201 ? 4.721 -5.101 4.202 1.00 98.00 201 ILE A CA 1
ATOM 1679 C C . ILE A 1 201 ? 4.121 -5.997 3.113 1.00 98.00 201 ILE A C 1
ATOM 1681 O O . ILE A 1 201 ? 2.912 -6.240 3.108 1.00 98.00 201 ILE A O 1
ATOM 1685 N N . SER A 1 202 ? 4.944 -6.494 2.182 1.00 97.62 202 SER A N 1
ATOM 1686 C CA . SER A 1 202 ? 4.444 -7.229 1.016 1.00 97.62 202 SER A CA 1
ATOM 1687 C C . SER A 1 202 ? 5.427 -8.259 0.455 1.00 97.62 202 SER A C 1
ATOM 1689 O O . SER A 1 202 ? 6.617 -7.993 0.307 1.00 97.62 202 SER A O 1
ATOM 1691 N N . ASP A 1 203 ? 4.879 -9.407 0.057 1.00 96.88 203 ASP A N 1
ATOM 1692 C CA . ASP A 1 203 ? 5.521 -10.526 -0.653 1.00 96.88 203 ASP A CA 1
ATOM 1693 C C . ASP A 1 203 ? 4.949 -10.716 -2.072 1.00 96.88 203 ASP A C 1
ATOM 1695 O O . ASP A 1 203 ? 5.195 -11.724 -2.741 1.00 96.88 203 ASP A O 1
ATOM 1699 N N . ASN A 1 204 ? 4.140 -9.766 -2.541 1.00 98.38 204 ASN A N 1
ATOM 1700 C CA . ASN A 1 204 ? 3.417 -9.878 -3.796 1.00 98.38 204 ASN A CA 1
ATOM 1701 C C . ASN A 1 204 ? 3.459 -8.572 -4.587 1.00 98.38 204 ASN A C 1
ATOM 1703 O O . ASN A 1 204 ? 3.491 -7.475 -4.030 1.00 98.38 204 ASN A O 1
ATOM 1707 N N . ILE A 1 205 ? 3.468 -8.704 -5.910 1.00 98.62 205 ILE A N 1
ATOM 1708 C CA . ILE A 1 205 ? 3.713 -7.591 -6.819 1.00 98.62 205 ILE A CA 1
ATOM 1709 C C . ILE A 1 205 ? 2.892 -7.706 -8.097 1.00 98.62 205 ILE A C 1
ATOM 1711 O O . ILE A 1 205 ? 2.663 -8.801 -8.608 1.00 98.62 205 ILE A O 1
ATOM 1715 N N . THR A 1 206 ? 2.463 -6.565 -8.614 1.00 98.06 206 THR A N 1
ATOM 1716 C CA . THR A 1 206 ? 1.920 -6.413 -9.958 1.00 98.06 206 THR A CA 1
ATOM 1717 C C . THR A 1 206 ? 2.944 -5.693 -10.829 1.00 98.06 206 THR A C 1
ATOM 1719 O O . THR A 1 206 ? 3.370 -4.580 -10.521 1.00 98.06 206 THR A O 1
ATOM 1722 N N . LEU A 1 207 ? 3.346 -6.333 -11.926 1.00 97.44 207 LEU A N 1
ATOM 1723 C CA . LEU A 1 207 ? 4.055 -5.679 -13.018 1.00 97.44 207 LEU A CA 1
ATOM 1724 C C . LEU A 1 207 ? 3.031 -4.938 -13.878 1.00 97.44 207 LEU A C 1
ATOM 1726 O O . LEU A 1 207 ? 2.213 -5.569 -14.546 1.00 97.44 207 LEU A O 1
ATOM 1730 N N . SER A 1 208 ? 3.091 -3.613 -13.867 1.00 93.94 208 SER A N 1
ATOM 1731 C CA . SER A 1 208 ? 2.309 -2.745 -14.742 1.00 93.94 208 SER A CA 1
ATOM 1732 C C . SER A 1 208 ? 3.119 -2.475 -16.008 1.00 93.94 208 SER A C 1
ATOM 1734 O O . SER A 1 208 ? 4.100 -1.725 -15.977 1.00 93.94 208 SER A O 1
ATOM 1736 N N . THR A 1 209 ? 2.769 -3.132 -17.116 1.00 90.06 209 THR A N 1
ATOM 1737 C CA . THR A 1 209 ? 3.548 -3.007 -18.353 1.00 90.06 209 THR A CA 1
ATOM 1738 C C . THR A 1 209 ? 3.404 -1.609 -18.941 1.00 90.06 209 THR A C 1
ATOM 1740 O O . THR A 1 209 ? 2.328 -1.014 -18.904 1.00 90.06 209 THR A O 1
ATOM 1743 N N . MET A 1 210 ? 4.485 -1.075 -19.507 1.00 83.88 210 MET A N 1
ATOM 1744 C CA . MET A 1 210 ? 4.402 0.154 -20.297 1.00 83.88 210 MET A CA 1
ATOM 1745 C C . MET A 1 210 ? 3.652 -0.107 -21.608 1.00 83.88 210 MET A C 1
ATOM 1747 O O . MET A 1 210 ? 3.710 -1.219 -22.140 1.00 83.88 210 MET A O 1
ATOM 1751 N N . HIS A 1 211 ? 3.012 0.925 -22.161 1.00 80.62 211 HIS A N 1
ATOM 1752 C CA . HIS A 1 211 ? 2.420 0.834 -23.493 1.00 80.62 211 HIS A CA 1
ATOM 1753 C C . HIS A 1 211 ? 3.482 0.434 -24.522 1.00 80.62 211 HIS A C 1
ATOM 1755 O O . HIS A 1 211 ? 4.551 1.043 -24.605 1.00 80.62 211 HIS A O 1
ATOM 1761 N N . GLY A 1 212 ? 3.189 -0.615 -25.290 1.00 82.56 212 GLY A N 1
ATOM 1762 C CA . GLY A 1 212 ? 4.110 -1.151 -26.292 1.00 82.56 212 GLY A CA 1
ATOM 1763 C C . GLY A 1 212 ? 5.323 -1.894 -25.719 1.00 82.56 212 GLY A C 1
ATOM 1764 O O . GLY A 1 212 ? 6.289 -2.100 -26.451 1.00 82.56 212 GLY A O 1
ATOM 1765 N N . CYS A 1 213 ? 5.300 -2.298 -24.441 1.00 88.25 213 CYS A N 1
ATOM 1766 C CA . CYS A 1 213 ? 6.365 -3.114 -23.856 1.00 88.25 213 CYS A CA 1
ATOM 1767 C C . CYS A 1 213 ? 6.534 -4.431 -24.648 1.00 88.25 213 CYS A C 1
ATOM 1769 O O . CYS A 1 213 ? 5.555 -5.171 -24.796 1.00 88.25 213 CYS A O 1
ATOM 1771 N N . PRO A 1 214 ? 7.739 -4.744 -25.163 1.00 93.81 214 PRO A N 1
ATOM 1772 C CA . PRO A 1 214 ? 7.974 -5.972 -25.915 1.00 93.81 214 PRO A CA 1
ATOM 1773 C C . PRO A 1 214 ? 7.669 -7.235 -25.090 1.00 93.81 214 PRO A C 1
ATOM 1775 O O . PRO A 1 214 ? 7.996 -7.277 -23.901 1.00 93.81 214 PRO A O 1
ATOM 1778 N N . PRO A 1 215 ? 7.100 -8.299 -25.690 1.00 94.88 215 PRO A N 1
ATOM 1779 C CA . PRO A 1 215 ? 6.792 -9.534 -24.967 1.00 94.88 215 PRO A CA 1
ATOM 1780 C C . PRO A 1 215 ? 7.995 -10.167 -24.254 1.00 94.88 215 PRO A C 1
ATOM 1782 O O . PRO A 1 215 ? 7.851 -10.664 -23.139 1.00 94.88 215 PRO A O 1
ATOM 1785 N N . ASP A 1 216 ? 9.184 -10.119 -24.861 1.00 96.44 216 ASP A N 1
ATOM 1786 C CA . ASP A 1 216 ? 10.410 -10.661 -24.267 1.00 96.44 216 ASP A CA 1
ATOM 1787 C C . ASP A 1 216 ? 10.881 -9.840 -23.057 1.00 96.44 216 ASP A C 1
ATOM 1789 O O . ASP A 1 216 ? 11.457 -10.391 -22.122 1.00 96.44 216 ASP A O 1
ATOM 1793 N N . GLU A 1 217 ? 10.609 -8.534 -23.042 1.00 96.25 217 GLU A N 1
ATOM 1794 C CA . GLU A 1 217 ? 10.878 -7.665 -21.897 1.00 96.25 217 GLU A CA 1
ATOM 1795 C C . GLU A 1 217 ? 9.933 -7.985 -20.730 1.00 96.25 217 GLU A C 1
ATOM 1797 O O . GLU A 1 217 ? 10.380 -8.132 -19.592 1.00 96.25 217 GLU A O 1
ATOM 1802 N N . ILE A 1 218 ? 8.640 -8.187 -21.014 1.00 96.69 218 ILE A N 1
ATOM 1803 C CA . ILE A 1 218 ? 7.647 -8.614 -20.016 1.00 96.69 218 ILE A CA 1
ATOM 1804 C C . ILE A 1 218 ? 8.059 -9.954 -19.391 1.00 96.69 218 ILE A C 1
ATOM 1806 O O . ILE A 1 218 ? 8.035 -10.094 -18.165 1.00 96.69 218 ILE A O 1
ATOM 1810 N N . GLU A 1 219 ? 8.474 -10.924 -20.213 1.00 97.06 219 GLU A N 1
ATOM 1811 C CA . GLU A 1 219 ? 8.932 -12.236 -19.746 1.00 97.06 219 GLU A CA 1
ATOM 1812 C C . GLU A 1 219 ? 10.167 -12.120 -18.844 1.00 97.06 219 GLU A C 1
ATOM 1814 O O . GLU A 1 219 ? 10.191 -12.697 -17.755 1.00 97.06 219 GLU A O 1
ATOM 1819 N N . LYS A 1 220 ? 11.172 -11.329 -19.246 1.00 98.06 220 LYS A N 1
ATOM 1820 C CA . LYS A 1 220 ? 12.388 -11.107 -18.448 1.00 98.06 220 LYS A CA 1
ATOM 1821 C C . LYS A 1 220 ? 12.075 -10.490 -17.085 1.00 98.06 220 LYS A C 1
ATOM 1823 O O . LYS A 1 220 ? 12.609 -10.954 -16.077 1.00 98.06 220 LYS A O 1
ATOM 1828 N N . ILE A 1 221 ? 11.207 -9.476 -17.035 1.00 98.00 221 ILE A N 1
ATOM 1829 C CA . ILE A 1 221 ? 10.816 -8.838 -15.770 1.00 98.00 221 ILE A CA 1
ATOM 1830 C C . ILE A 1 221 ? 10.029 -9.821 -14.899 1.00 98.00 221 ILE A C 1
ATOM 1832 O O . ILE A 1 221 ? 10.335 -9.970 -13.717 1.00 98.00 221 ILE A O 1
ATOM 1836 N N . GLY A 1 222 ? 9.051 -10.529 -15.472 1.00 98.06 222 GLY A N 1
ATOM 1837 C CA . GLY A 1 222 ? 8.277 -11.539 -14.749 1.00 98.06 222 GLY A CA 1
ATOM 1838 C C . GLY A 1 222 ? 9.173 -12.621 -14.143 1.00 98.06 222 GLY A C 1
ATOM 1839 O O . GLY A 1 222 ? 9.058 -12.928 -12.955 1.00 98.06 222 GLY A O 1
ATOM 1840 N N . LYS A 1 223 ? 10.131 -13.133 -14.924 1.00 98.38 223 LYS A N 1
ATOM 1841 C CA . LYS A 1 223 ? 11.126 -14.104 -14.462 1.00 9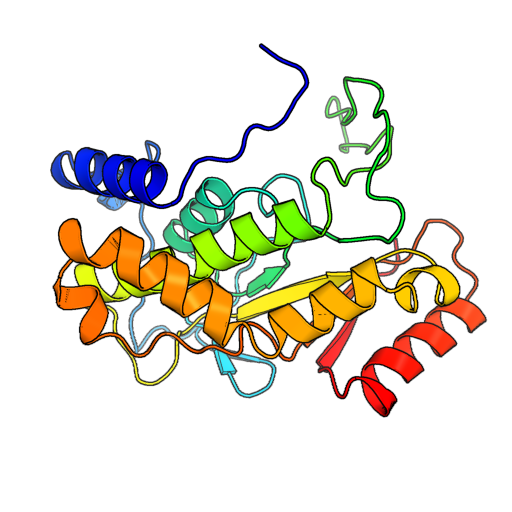8.38 223 LYS A CA 1
ATOM 1842 C C . LYS A 1 223 ? 11.974 -13.549 -13.320 1.00 98.38 223 LYS A C 1
ATOM 1844 O O . LYS A 1 223 ? 12.118 -14.220 -12.306 1.00 98.38 223 LYS A O 1
ATOM 1849 N N . TYR A 1 224 ? 12.471 -12.319 -13.436 1.00 98.56 224 TYR A N 1
ATOM 1850 C CA . TYR A 1 224 ? 13.229 -11.659 -12.372 1.00 98.56 224 TYR A CA 1
ATOM 1851 C C . TYR A 1 224 ? 12.430 -11.547 -11.058 1.00 98.56 224 TYR A C 1
ATOM 1853 O O . TYR A 1 224 ? 12.932 -11.892 -9.986 1.00 98.56 224 TYR A O 1
ATOM 1861 N N . LEU A 1 225 ? 11.167 -11.114 -11.123 1.00 98.56 225 LEU A N 1
ATOM 1862 C CA . LEU A 1 225 ? 10.317 -10.956 -9.937 1.00 98.56 225 LEU A CA 1
ATOM 1863 C C . LEU A 1 225 ? 10.018 -12.299 -9.244 1.00 98.56 225 LEU A C 1
ATOM 1865 O O . LEU A 1 225 ? 9.999 -12.372 -8.014 1.00 98.56 225 LEU A O 1
ATOM 1869 N N . ILE A 1 226 ? 9.835 -13.368 -10.021 1.00 98.38 226 ILE A N 1
ATOM 1870 C CA . ILE A 1 226 ? 9.538 -14.710 -9.503 1.00 98.38 226 ILE A CA 1
ATOM 1871 C C . ILE A 1 226 ? 10.808 -15.416 -9.014 1.00 98.38 226 ILE A C 1
ATOM 1873 O O . ILE A 1 226 ? 10.831 -15.966 -7.914 1.00 98.38 226 ILE A O 1
ATOM 1877 N N . GLU A 1 227 ? 11.862 -15.450 -9.825 1.00 98.38 227 GLU A N 1
ATOM 1878 C CA . GLU A 1 227 ? 13.046 -16.269 -9.568 1.00 98.38 227 GLU A CA 1
ATOM 1879 C C . GLU A 1 227 ? 14.047 -15.575 -8.652 1.00 98.38 227 GLU A C 1
ATOM 1881 O O . GLU A 1 227 ? 14.544 -16.220 -7.730 1.00 98.38 227 GLU A O 1
ATOM 1886 N N . GLU A 1 228 ? 14.304 -14.283 -8.847 1.00 97.75 228 GLU A N 1
ATOM 1887 C CA . GLU A 1 228 ? 15.309 -13.554 -8.068 1.00 97.75 228 GLU A CA 1
ATOM 1888 C C . GLU A 1 228 ? 14.685 -12.903 -6.832 1.00 97.75 228 GLU A C 1
ATOM 1890 O O . GLU A 1 228 ? 15.202 -13.039 -5.724 1.00 97.75 228 GLU A O 1
ATOM 1895 N N . ARG A 1 229 ? 13.530 -12.237 -6.988 1.00 97.69 229 ARG A N 1
ATOM 1896 C CA . ARG A 1 229 ? 12.845 -11.565 -5.865 1.00 97.69 229 ARG A CA 1
ATOM 1897 C C . ARG A 1 229 ? 11.909 -12.470 -5.065 1.00 97.69 229 ARG A C 1
ATOM 1899 O O . ARG A 1 229 ? 11.515 -12.075 -3.972 1.00 97.69 229 ARG A O 1
ATOM 1906 N N . LYS A 1 230 ? 11.569 -13.662 -5.573 1.00 97.88 230 LYS A N 1
ATOM 1907 C CA . LYS A 1 230 ? 10.664 -14.634 -4.924 1.00 97.88 230 LYS A CA 1
ATOM 1908 C C . LYS A 1 230 ? 9.277 -14.068 -4.589 1.00 97.88 230 LYS A C 1
ATOM 1910 O O . LYS A 1 230 ? 8.666 -14.476 -3.605 1.00 97.88 230 LYS A O 1
ATOM 1915 N N . LEU A 1 231 ? 8.769 -13.148 -5.411 1.00 98.38 231 LEU A N 1
ATOM 1916 C CA . LEU A 1 231 ? 7.479 -12.494 -5.188 1.00 98.38 231 LEU A CA 1
ATOM 1917 C C . LEU A 1 231 ? 6.340 -13.223 -5.905 1.00 98.38 231 LEU A C 1
ATOM 1919 O O . LEU A 1 231 ? 6.471 -13.652 -7.058 1.00 98.38 231 LEU A O 1
ATOM 1923 N N . HIS A 1 232 ? 5.171 -13.277 -5.265 1.00 98.19 232 HIS A N 1
ATOM 1924 C CA . HIS A 1 232 ? 3.938 -13.647 -5.956 1.00 98.19 232 HIS A CA 1
ATOM 1925 C C . HIS A 1 232 ? 3.602 -12.577 -6.998 1.00 98.19 232 HIS A C 1
ATOM 1927 O O . HIS A 1 232 ? 3.227 -11.458 -6.651 1.00 98.19 232 HIS A O 1
ATOM 1933 N N . THR A 1 233 ? 3.760 -12.922 -8.274 1.00 98.19 233 THR A N 1
ATOM 1934 C CA . THR A 1 233 ? 3.773 -11.942 -9.364 1.00 98.19 233 THR A CA 1
ATOM 1935 C C . THR A 1 233 ? 2.498 -12.020 -10.200 1.00 98.19 233 THR A C 1
ATOM 1937 O O . THR A 1 233 ? 2.139 -13.084 -10.702 1.00 98.19 233 THR A O 1
ATOM 1940 N N . ALA A 1 234 ? 1.831 -10.881 -10.369 1.00 97.31 234 ALA A N 1
ATOM 1941 C CA . ALA A 1 234 ? 0.791 -10.654 -11.365 1.00 97.31 234 ALA A CA 1
ATOM 1942 C C . ALA A 1 234 ? 1.337 -9.751 -12.481 1.00 97.31 234 ALA A C 1
ATOM 1944 O O . ALA A 1 234 ? 2.161 -8.877 -12.224 1.00 97.31 234 ALA A O 1
ATOM 1945 N N . ILE A 1 235 ? 0.875 -9.944 -13.717 1.00 96.31 235 ILE A N 1
ATOM 1946 C CA . ILE A 1 235 ? 1.244 -9.098 -14.859 1.00 96.31 235 ILE A CA 1
ATOM 1947 C C . ILE A 1 235 ? -0.024 -8.429 -15.376 1.00 96.31 235 ILE A C 1
ATOM 1949 O O . ILE A 1 235 ? -0.973 -9.108 -15.769 1.00 96.31 235 ILE A O 1
ATOM 1953 N N . LYS A 1 236 ? -0.033 -7.097 -15.361 1.00 93.06 236 LYS A N 1
ATOM 1954 C CA . LYS A 1 236 ? -1.096 -6.260 -15.911 1.00 93.06 236 LYS A CA 1
ATOM 1955 C C . LYS A 1 236 ? -0.645 -5.740 -17.273 1.00 93.06 236 LYS A C 1
ATOM 1957 O O . LYS A 1 236 ? 0.281 -4.935 -17.344 1.00 93.06 236 LYS A O 1
ATOM 1962 N N . LEU A 1 237 ? -1.305 -6.222 -18.325 1.00 88.81 237 LEU A N 1
ATOM 1963 C CA . LEU A 1 237 ? -1.071 -5.804 -19.706 1.00 88.81 237 LEU A CA 1
ATOM 1964 C C . LEU A 1 237 ? -1.866 -4.518 -19.977 1.00 88.81 237 LEU A C 1
ATOM 1966 O O . LEU A 1 237 ? -3.091 -4.580 -20.088 1.00 88.81 237 LEU A O 1
ATOM 1970 N N . ASN A 1 238 ? -1.169 -3.378 -20.010 1.00 76.12 238 ASN A N 1
ATOM 1971 C CA . ASN A 1 238 ? -1.725 -2.067 -20.384 1.00 76.12 238 ASN A CA 1
ATOM 1972 C C . ASN A 1 238 ? -1.468 -1.723 -21.858 1.00 76.12 238 ASN A C 1
ATOM 1974 O O . ASN A 1 238 ? -0.488 -2.249 -22.434 1.00 76.12 238 ASN A O 1
#

Foldseek 3Di:
DDPADDADQLQRQLVQQVVVVVVQAGPNHGVVQFDDADPPPPQWDDDPNAIASHPAADAAAPLQQALSSLLVRVRNRHFEYEHHADWLPQDDDQDPPQWDVPDPIDRNGDGRRHGLVSSLLRLLSNLLVLLVVCVVVVVDDPGSNGAYAYEYEDFPVGCPDPSNVVSLVQLQFVPPVNVVSLVVCCVVPVCSVVTDRDRRRFQAYEYEYDVPRDPVRQVVVQCCCCPVVVGHYHYDDD

pLDDT: mean 93.21, std 8.36, range [50.66, 98.88]

Solvent-accessible surface area (backbone atoms only — not comparable to full-atom values): 13539 Å² total; per-residue (Å²): 132,77,98,65,90,76,88,70,59,61,62,59,47,50,52,51,42,53,63,32,45,79,72,48,19,45,95,84,44,46,55,91,70,44,54,76,88,57,98,78,49,88,61,44,44,74,56,97,91,38,53,20,60,30,84,40,56,44,68,58,39,83,60,29,47,44,28,69,44,41,43,50,42,39,42,62,40,34,14,42,36,29,30,36,54,41,45,60,81,33,84,70,92,64,65,81,82,39,61,48,67,90,72,93,56,46,72,76,45,82,82,56,88,54,35,58,70,56,37,50,51,23,51,51,47,24,54,53,51,49,54,53,47,30,53,76,72,68,64,72,58,100,58,92,32,47,44,54,27,44,27,38,29,68,53,58,72,39,45,70,31,70,69,40,45,50,49,55,48,40,35,48,49,29,53,71,66,48,52,58,53,47,62,67,37,35,90,80,40,64,68,59,78,77,56,90,74,72,43,54,61,40,64,33,35,33,41,43,46,44,79,84,59,52,71,69,54,54,50,52,40,53,47,43,41,42,71,75,67,64,28,53,73,45,81,44,89,88

Secondary structure (DSSP, 8-state):
--SS-----HHHHHHHHHHHHTTTEETTEEGGGS----TT-TT-EEETTEEESSS-EE-SSGGGTSHHHHHHHHHTT--EEEPPPB-S-------SS-EE-SSS-EE-S----S-HHHHHHHHHHHHHHHHHHHHHTT---SS-S-EEEEEE-S-HHHHTSHHHHHHHHHHH--HHHHHHHHHHHTTT-GGGGG----S---SEEEEEPPTT--HHHHHHHHHIIIIIS--EEEEE--